Protein AF-A0A0R3R8X1-F1 (afdb_monomer_lite)

Structure (mmCIF, N/CA/C/O backbone):
data_AF-A0A0R3R8X1-F1
#
_entry.id   AF-A0A0R3R8X1-F1
#
loop_
_atom_site.group_PDB
_atom_site.id
_atom_site.type_symbol
_atom_site.label_atom_id
_atom_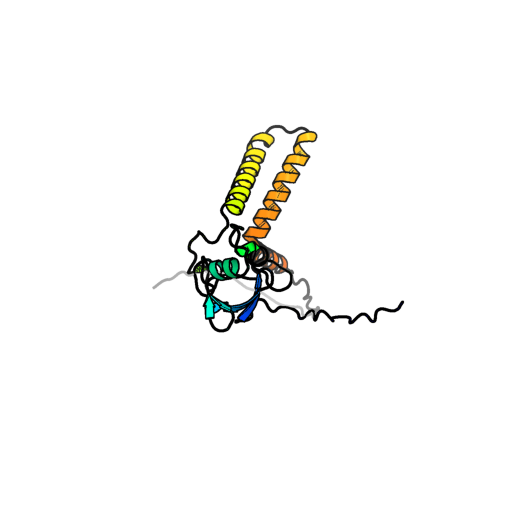site.label_alt_id
_atom_site.label_comp_id
_atom_site.label_asym_id
_atom_site.label_entity_id
_atom_site.label_seq_id
_atom_site.pdbx_PDB_ins_code
_atom_site.Cartn_x
_atom_site.Cartn_y
_atom_site.Cartn_z
_atom_site.occupancy
_atom_site.B_iso_or_equiv
_atom_site.auth_seq_id
_atom_site.auth_comp_id
_atom_site.auth_asym_id
_atom_site.auth_atom_id
_atom_site.pdbx_PDB_model_num
ATOM 1 N N . MET A 1 1 ? 3.706 4.297 49.466 1.00 46.78 1 MET A N 1
ATOM 2 C CA . MET A 1 1 ? 4.395 3.913 48.217 1.00 46.78 1 MET A CA 1
ATOM 3 C C . MET A 1 1 ? 4.151 2.434 48.014 1.00 46.78 1 MET A C 1
ATOM 5 O O . MET A 1 1 ? 4.400 1.702 48.957 1.00 46.78 1 MET A O 1
ATOM 9 N N . SER A 1 2 ? 3.566 2.057 46.876 1.00 44.88 2 SER A N 1
ATOM 10 C CA . SER A 1 2 ? 3.822 0.817 46.125 1.00 44.88 2 SER A CA 1
ATOM 11 C C . SER A 1 2 ? 2.708 0.652 45.096 1.00 44.88 2 SER A C 1
ATOM 13 O O . SER A 1 2 ? 1.595 0.234 45.392 1.00 44.88 2 SER A O 1
ATOM 15 N N . ILE A 1 3 ? 3.035 1.109 43.895 1.00 52.94 3 ILE A N 1
ATOM 16 C CA . ILE A 1 3 ? 2.343 0.855 42.637 1.00 52.94 3 ILE A CA 1
ATOM 17 C C . ILE A 1 3 ? 2.504 -0.625 42.268 1.00 52.94 3 ILE A C 1
ATOM 19 O O . ILE A 1 3 ? 3.628 -1.102 42.142 1.00 52.94 3 ILE A O 1
ATOM 23 N N . ASN A 1 4 ? 1.398 -1.344 42.084 1.00 49.59 4 ASN A N 1
ATOM 24 C CA . ASN A 1 4 ? 1.424 -2.646 41.421 1.00 49.59 4 ASN A CA 1
ATOM 25 C C . ASN A 1 4 ? 1.369 -2.391 39.914 1.00 49.59 4 ASN A C 1
ATOM 27 O O . ASN A 1 4 ? 0.349 -1.939 39.394 1.00 49.59 4 ASN A O 1
ATOM 31 N N . GLY A 1 5 ? 2.498 -2.615 39.244 1.00 39.59 5 GLY A N 1
ATOM 32 C CA . GLY A 1 5 ? 2.578 -2.632 37.791 1.00 39.59 5 GLY A CA 1
ATOM 33 C C . GLY A 1 5 ? 1.892 -3.882 37.254 1.00 39.59 5 GLY A C 1
ATOM 34 O O . GLY A 1 5 ? 2.270 -4.990 37.619 1.00 39.59 5 GLY A O 1
ATOM 35 N N . ALA A 1 6 ? 0.886 -3.683 36.406 1.00 47.31 6 ALA A N 1
ATOM 36 C CA . ALA A 1 6 ? 0.454 -4.692 35.455 1.00 47.31 6 ALA A CA 1
ATOM 37 C C . ALA A 1 6 ? 1.417 -4.628 34.263 1.00 47.31 6 ALA A C 1
ATOM 39 O O . ALA A 1 6 ? 1.567 -3.586 33.622 1.00 47.31 6 ALA A O 1
ATOM 40 N N . ASP A 1 7 ? 2.122 -5.723 34.032 1.00 44.22 7 ASP A N 1
ATOM 41 C CA . ASP A 1 7 ? 2.956 -5.970 32.872 1.00 44.22 7 ASP A CA 1
ATOM 42 C C . ASP A 1 7 ? 2.084 -6.501 31.725 1.00 44.22 7 ASP A C 1
ATOM 44 O O . ASP A 1 7 ? 1.826 -7.693 31.591 1.00 44.22 7 ASP A O 1
ATOM 48 N N . ASP A 1 8 ? 1.626 -5.605 30.850 1.00 47.62 8 ASP A N 1
ATOM 49 C CA . ASP A 1 8 ? 1.040 -6.010 29.572 1.00 47.62 8 ASP A CA 1
ATOM 50 C C . ASP A 1 8 ? 2.115 -6.687 28.707 1.00 47.62 8 ASP A C 1
ATOM 52 O O . ASP A 1 8 ? 2.936 -6.047 28.038 1.00 47.62 8 ASP A O 1
ATOM 56 N N . GLY A 1 9 ? 2.108 -8.019 28.740 1.00 43.19 9 GLY A N 1
ATOM 57 C CA . GLY A 1 9 ? 2.871 -8.891 27.862 1.00 43.19 9 GLY A CA 1
ATOM 58 C C . GLY A 1 9 ? 2.518 -8.627 26.402 1.00 43.19 9 GLY A C 1
ATOM 59 O O . GLY A 1 9 ? 1.560 -9.176 25.857 1.00 43.19 9 GLY A O 1
ATOM 60 N N . GLY A 1 10 ? 3.329 -7.796 25.748 1.00 41.62 10 GLY A N 1
ATOM 61 C CA . GLY A 1 10 ? 3.335 -7.633 24.302 1.00 41.62 10 GLY A CA 1
ATOM 62 C C . GLY A 1 10 ? 3.674 -8.960 23.629 1.00 41.62 10 GLY A C 1
ATOM 63 O O . GLY A 1 10 ? 4.843 -9.282 23.433 1.00 41.62 10 GLY A O 1
ATOM 64 N N . SER A 1 11 ? 2.641 -9.721 23.271 1.00 40.22 11 SER A N 1
ATOM 65 C CA . SER A 1 11 ? 2.740 -10.921 22.445 1.00 40.22 11 SER A CA 1
ATOM 66 C C . SER A 1 11 ? 3.366 -10.558 21.095 1.00 40.22 11 SER A C 1
ATOM 68 O O . SER A 1 11 ? 2.713 -10.045 20.186 1.00 40.22 11 SER A O 1
ATOM 70 N N . THR A 1 12 ? 4.674 -10.768 20.962 1.00 45.69 12 THR A N 1
ATOM 71 C CA . THR A 1 12 ? 5.385 -10.686 19.686 1.00 45.69 12 THR A CA 1
ATOM 72 C C . THR A 1 12 ? 5.126 -11.959 18.894 1.00 45.69 12 THR A C 1
ATOM 74 O O . THR A 1 12 ? 6.015 -12.794 18.742 1.00 45.69 12 THR A O 1
ATOM 77 N N . THR A 1 13 ? 3.906 -12.132 18.389 1.00 55.19 13 THR A N 1
ATOM 78 C CA . THR A 1 13 ? 3.656 -13.144 17.362 1.00 55.19 13 THR A CA 1
ATOM 79 C C . THR A 1 13 ? 4.340 -12.713 16.061 1.00 55.19 13 THR A C 1
ATOM 81 O O . THR A 1 13 ? 4.209 -11.547 15.667 1.00 55.19 13 THR A O 1
ATOM 84 N N . PRO A 1 14 ? 5.070 -13.609 15.377 1.00 65.25 14 PRO A N 1
ATOM 85 C CA . PRO A 1 14 ? 5.592 -13.327 14.048 1.00 65.25 14 PRO A CA 1
ATOM 86 C C . PRO A 1 14 ? 4.420 -13.022 13.109 1.00 65.25 14 PRO A C 1
ATOM 88 O O . PRO A 1 14 ? 3.486 -13.810 12.991 1.00 65.25 14 PRO A O 1
ATOM 91 N N . VAL A 1 15 ? 4.440 -11.844 12.483 1.00 76.44 15 VAL A N 1
ATOM 92 C CA . VAL A 1 15 ? 3.401 -11.444 11.531 1.00 76.44 15 VAL A CA 1
ATOM 93 C C . VAL A 1 15 ? 3.677 -12.153 10.212 1.00 76.44 15 VAL A C 1
ATOM 95 O O . VAL A 1 15 ? 4.680 -11.863 9.559 1.00 76.44 15 VAL A O 1
ATOM 98 N N . ASP A 1 16 ? 2.798 -13.072 9.822 1.00 80.12 16 ASP A N 1
ATOM 99 C CA . ASP A 1 16 ? 2.849 -13.680 8.496 1.00 80.12 16 ASP A CA 1
ATOM 100 C C . ASP A 1 16 ? 2.326 -12.688 7.452 1.00 80.12 16 ASP A C 1
ATOM 102 O O . ASP A 1 16 ? 1.125 -12.465 7.325 1.00 80.12 16 ASP A O 1
ATOM 106 N N . LEU A 1 17 ? 3.246 -12.068 6.713 1.00 81.00 17 LEU A N 1
ATOM 107 C CA . LEU A 1 17 ? 2.946 -11.063 5.690 1.00 81.00 17 LEU A CA 1
ATOM 108 C C . LEU A 1 17 ? 2.337 -11.656 4.408 1.00 81.00 17 LEU A C 1
ATOM 110 O O . LEU A 1 17 ? 1.878 -10.893 3.559 1.00 81.00 17 LEU A O 1
ATOM 114 N N . LYS A 1 18 ? 2.324 -12.987 4.257 1.00 79.75 18 LYS A N 1
ATOM 115 C CA . LYS A 1 18 ? 1.712 -13.677 3.109 1.00 79.75 18 LYS A CA 1
ATOM 116 C C . LYS A 1 18 ? 0.278 -14.130 3.376 1.00 79.75 18 LYS A C 1
ATOM 118 O O . LYS A 1 18 ? -0.343 -14.716 2.491 1.00 79.75 18 LYS A O 1
ATOM 123 N N . ALA A 1 19 ? -0.255 -13.860 4.565 1.00 85.88 19 ALA A N 1
ATOM 124 C CA . ALA A 1 19 ? -1.623 -14.219 4.887 1.00 85.88 19 ALA A CA 1
ATOM 125 C C . ALA A 1 19 ? -2.630 -13.489 3.965 1.00 85.88 19 ALA A C 1
ATOM 127 O O . ALA A 1 19 ? -2.406 -12.337 3.575 1.00 85.88 19 ALA A O 1
ATOM 128 N N . PRO A 1 20 ? -3.775 -14.122 3.642 1.00 90.12 20 PRO A N 1
ATOM 129 C CA . PRO A 1 20 ? -4.832 -13.495 2.841 1.00 90.12 20 PRO A CA 1
ATOM 130 C C . PRO A 1 20 ? -5.426 -12.257 3.532 1.00 90.12 20 PRO A C 1
ATOM 132 O O . PRO A 1 20 ? -5.936 -11.344 2.882 1.00 90.12 20 PRO A O 1
ATOM 135 N N . ILE A 1 21 ? -5.344 -12.216 4.865 1.00 94.88 21 ILE A N 1
ATOM 136 C CA . ILE A 1 21 ? -5.824 -11.111 5.682 1.00 94.88 21 ILE A CA 1
ATOM 137 C C . ILE A 1 21 ? -4.730 -10.704 6.667 1.00 94.88 21 ILE A C 1
ATOM 139 O O . ILE A 1 21 ? -4.291 -11.517 7.478 1.00 94.88 21 ILE A O 1
ATOM 143 N N . LEU A 1 22 ? -4.326 -9.437 6.616 1.00 94.81 22 LEU A N 1
ATOM 144 C CA . LEU A 1 22 ? -3.287 -8.858 7.467 1.00 94.81 22 LEU A CA 1
ATOM 145 C C . LEU A 1 22 ? -3.884 -7.838 8.430 1.00 94.81 22 LEU A C 1
ATOM 147 O O . LEU A 1 22 ? -4.696 -7.006 8.034 1.00 94.81 22 LEU A O 1
ATOM 151 N N . GLU A 1 23 ? -3.448 -7.838 9.685 1.00 96.06 23 GLU A N 1
ATOM 152 C CA . GLU A 1 23 ? -3.784 -6.745 10.596 1.00 96.06 23 GLU A CA 1
ATOM 153 C C . GLU A 1 23 ? -2.989 -5.487 10.216 1.00 96.06 23 GLU A C 1
ATOM 155 O O . GLU A 1 23 ? -1.754 -5.494 10.161 1.00 96.06 23 GLU A O 1
ATOM 160 N N . VAL A 1 24 ? -3.705 -4.390 9.974 1.00 96.94 24 VAL A N 1
ATOM 161 C CA . VAL A 1 24 ? -3.138 -3.069 9.703 1.00 96.94 24 VAL A CA 1
ATOM 162 C C . VAL A 1 24 ? -3.514 -2.088 10.802 1.00 96.94 24 VAL A C 1
ATOM 164 O O . VAL A 1 24 ? -4.614 -2.112 11.347 1.00 96.94 24 VAL A O 1
ATOM 167 N N . ARG A 1 25 ? -2.598 -1.171 11.102 1.00 96.81 25 ARG A N 1
ATOM 168 C CA . ARG A 1 25 ? -2.778 -0.116 12.098 1.00 96.81 25 ARG A CA 1
ATOM 169 C C . ARG A 1 25 ? -2.518 1.250 11.493 1.00 96.81 25 ARG A C 1
ATOM 171 O O . ARG A 1 25 ? -1.566 1.423 10.732 1.00 96.81 25 ARG A O 1
ATOM 178 N N . CYS A 1 26 ? -3.322 2.239 11.856 1.00 96.56 26 CYS A N 1
ATOM 179 C CA . CYS A 1 26 ? -3.079 3.637 11.514 1.00 96.56 26 CYS A CA 1
ATOM 180 C C . CYS A 1 26 ? -3.456 4.523 12.702 1.00 96.56 26 CYS A C 1
ATOM 182 O O . CYS A 1 26 ? -4.616 4.583 13.101 1.00 96.56 26 CYS A O 1
ATOM 184 N N . GLY A 1 27 ? -2.468 5.196 13.299 1.00 92.50 27 GLY A N 1
ATOM 185 C CA . GLY A 1 27 ? -2.682 5.910 14.559 1.00 92.50 27 GLY A CA 1
ATOM 186 C C . GLY A 1 27 ? -3.173 4.951 15.648 1.00 92.50 27 GLY A C 1
ATOM 187 O O . GLY A 1 27 ? -2.462 4.011 15.991 1.00 92.50 27 GLY A O 1
ATOM 188 N N . HIS A 1 28 ? -4.387 5.186 16.146 1.00 93.31 28 HIS A N 1
ATOM 189 C CA . HIS A 1 28 ? -5.044 4.350 17.157 1.00 93.31 28 HIS A CA 1
ATOM 190 C C . HIS A 1 28 ? -6.001 3.307 16.559 1.00 93.31 28 HIS A C 1
ATOM 192 O O . HIS A 1 28 ? -6.500 2.460 17.291 1.00 93.31 28 HIS A O 1
ATOM 198 N N . LEU A 1 29 ? -6.271 3.362 15.249 1.00 96.25 29 LEU A N 1
ATOM 199 C CA . LEU A 1 29 ? -7.177 2.425 14.594 1.00 96.25 29 LEU A CA 1
ATOM 200 C C . LEU A 1 29 ? -6.452 1.144 14.199 1.00 96.25 29 LEU A C 1
ATOM 202 O O . LEU A 1 29 ? -5.310 1.177 13.725 1.00 96.25 29 LEU A O 1
ATOM 206 N N . VAL A 1 30 ? -7.161 0.030 14.346 1.00 96.81 30 VAL A N 1
ATOM 207 C CA . VAL A 1 30 ? -6.748 -1.309 13.928 1.00 96.81 30 VAL A CA 1
ATOM 208 C C . VAL A 1 30 ? -7.817 -1.843 12.980 1.00 96.81 30 VAL A C 1
ATOM 210 O O . VAL A 1 30 ? -9.005 -1.686 13.244 1.00 96.81 30 VAL A O 1
ATOM 213 N N . ALA A 1 31 ? -7.400 -2.422 11.861 1.00 97.38 31 ALA A N 1
ATOM 214 C CA . ALA A 1 31 ? -8.282 -2.919 10.811 1.00 97.38 31 ALA A CA 1
ATOM 215 C C . ALA A 1 31 ? -7.661 -4.138 10.113 1.00 97.38 31 ALA A C 1
ATOM 217 O O . ALA A 1 31 ? -6.512 -4.505 10.380 1.00 97.38 31 ALA A O 1
ATOM 218 N N . ARG A 1 32 ? -8.407 -4.771 9.205 1.00 97.31 32 ARG A N 1
ATOM 219 C CA . ARG A 1 32 ? -7.977 -5.982 8.488 1.00 97.31 32 ARG A CA 1
ATOM 220 C C . ARG A 1 32 ? -7.805 -5.700 6.997 1.00 97.31 32 ARG A C 1
ATOM 222 O O . ARG A 1 32 ? -8.767 -5.415 6.300 1.00 97.31 32 ARG A O 1
ATOM 229 N N . LEU A 1 33 ? -6.584 -5.776 6.485 1.00 97.00 33 LEU A N 1
ATOM 230 C CA . LEU A 1 33 ? -6.273 -5.656 5.062 1.00 97.00 33 LEU A CA 1
ATOM 231 C C . LEU A 1 33 ? -6.493 -6.996 4.359 1.00 97.00 33 LEU A C 1
ATOM 233 O O . LEU A 1 33 ? -5.826 -7.974 4.677 1.00 97.00 33 LEU A O 1
ATOM 237 N N . HIS A 1 34 ? -7.365 -7.009 3.358 1.00 96.69 34 HIS A N 1
ATOM 238 C CA . HIS A 1 34 ? -7.572 -8.132 2.446 1.00 96.69 34 HIS A CA 1
ATOM 239 C C . HIS A 1 34 ? -6.566 -8.039 1.299 1.00 96.69 34 HIS A C 1
ATOM 241 O O . HIS A 1 34 ? -6.701 -7.175 0.425 1.00 96.69 34 HIS A O 1
ATOM 247 N N . THR A 1 35 ? -5.548 -8.902 1.298 1.00 93.94 35 THR A N 1
ATOM 248 C CA . THR A 1 35 ? -4.439 -8.814 0.334 1.00 93.94 35 THR A CA 1
ATOM 249 C C . THR A 1 35 ? -4.904 -9.078 -1.094 1.00 93.94 35 THR A C 1
ATOM 251 O O . THR A 1 35 ? -4.465 -8.378 -1.997 1.00 93.94 35 THR A O 1
ATOM 254 N N . GLU A 1 36 ? -5.880 -9.963 -1.299 1.00 94.25 36 GLU A N 1
ATOM 255 C CA . GLU A 1 36 ? -6.482 -10.256 -2.613 1.00 94.25 36 GLU A CA 1
ATOM 256 C C . GLU A 1 36 ? -7.200 -9.051 -3.245 1.00 94.25 36 GLU A C 1
ATOM 258 O O . GLU A 1 36 ? -7.289 -8.938 -4.465 1.00 94.25 36 GLU A O 1
ATOM 263 N N . LYS A 1 37 ? -7.692 -8.117 -2.421 1.00 94.56 37 LYS A N 1
ATOM 264 C CA . LYS A 1 37 ? -8.350 -6.882 -2.885 1.00 94.56 37 LYS A CA 1
ATOM 265 C C . LYS A 1 37 ? -7.375 -5.712 -3.017 1.00 94.56 37 LYS A C 1
ATOM 267 O O . LYS A 1 37 ? -7.735 -4.650 -3.526 1.00 94.56 37 LYS A O 1
ATOM 272 N N . PHE A 1 38 ? -6.135 -5.879 -2.560 1.00 94.94 38 PHE A N 1
ATOM 273 C CA . PHE A 1 38 ? -5.125 -4.830 -2.542 1.00 94.94 38 PHE A CA 1
ATOM 274 C C . PHE A 1 38 ? -4.444 -4.682 -3.911 1.00 94.94 38 PHE A C 1
ATOM 276 O O . PHE A 1 38 ? -3.281 -5.029 -4.094 1.00 94.94 38 PHE A O 1
ATOM 283 N N . VAL A 1 39 ? -5.175 -4.150 -4.891 1.00 94.12 39 VAL A N 1
ATOM 284 C CA . VAL A 1 39 ? -4.698 -3.971 -6.273 1.00 94.12 39 VAL A CA 1
ATOM 285 C C . VAL A 1 39 ? -4.096 -2.579 -6.475 1.00 94.12 39 VAL A C 1
ATOM 287 O O . VAL A 1 39 ? -4.600 -1.576 -5.965 1.00 94.12 39 VAL A O 1
ATOM 290 N N . CYS A 1 40 ? -3.015 -2.494 -7.249 1.00 92.94 40 CYS A N 1
ATOM 291 C CA . CYS A 1 40 ? -2.336 -1.239 -7.564 1.00 92.94 40 CYS A CA 1
ATOM 292 C C . CYS A 1 40 ? -3.280 -0.227 -8.268 1.00 92.94 40 CYS A C 1
ATOM 294 O O . CYS A 1 40 ? -3.994 -0.601 -9.195 1.00 92.94 40 CYS A O 1
ATOM 296 N N . PRO A 1 41 ? -3.268 1.077 -7.898 1.00 90.56 41 PRO A N 1
ATOM 297 C CA . PRO A 1 41 ? -2.358 1.750 -6.955 1.00 90.56 41 PRO A CA 1
ATOM 298 C C . PRO A 1 41 ? -2.784 1.689 -5.475 1.00 90.56 41 PRO A C 1
ATOM 300 O O . PRO A 1 41 ? -2.125 2.294 -4.626 1.00 90.56 41 PRO A O 1
ATOM 303 N N . GLY A 1 42 ? -3.883 1.007 -5.153 1.00 92.69 42 GLY A N 1
ATOM 304 C CA . GLY A 1 42 ? -4.370 0.745 -3.795 1.00 92.69 42 GLY A CA 1
ATOM 305 C C . GLY A 1 42 ? -5.101 1.904 -3.119 1.00 92.69 42 GLY A C 1
ATOM 306 O O . GLY A 1 42 ? -6.117 1.679 -2.484 1.00 92.69 42 GLY A O 1
ATOM 307 N N . ILE A 1 43 ? -4.646 3.150 -3.280 1.00 93.94 43 ILE A N 1
ATOM 308 C CA . ILE A 1 43 ? -5.104 4.308 -2.479 1.00 93.94 43 ILE A CA 1
ATOM 309 C C . ILE A 1 43 ? -6.633 4.498 -2.391 1.00 93.94 43 ILE A C 1
ATOM 311 O O . ILE A 1 43 ? -7.134 4.872 -1.333 1.00 93.94 43 ILE A O 1
ATOM 315 N N . HIS A 1 44 ? -7.358 4.251 -3.485 1.00 94.38 44 HIS A N 1
ATOM 316 C CA . HIS A 1 44 ? -8.818 4.393 -3.579 1.00 94.38 44 HIS A CA 1
ATOM 317 C C . HIS A 1 44 ? -9.548 3.050 -3.685 1.00 94.38 44 HIS A C 1
ATOM 319 O O . HIS A 1 44 ? -10.765 3.045 -3.816 1.00 94.38 44 HIS A O 1
ATOM 325 N N . GLN A 1 45 ? -8.822 1.930 -3.665 1.00 94.25 45 GLN A N 1
ATOM 326 C CA . GLN A 1 45 ? -9.431 0.608 -3.750 1.00 94.25 45 GLN A CA 1
ATOM 327 C C . GLN A 1 45 ? -9.902 0.164 -2.364 1.00 94.25 45 GLN A C 1
ATOM 329 O O . GLN A 1 45 ? -9.088 0.166 -1.439 1.00 94.25 45 GLN A O 1
ATOM 334 N N . PRO A 1 46 ? -11.181 -0.209 -2.191 1.00 97.06 46 PRO A N 1
ATOM 335 C CA . PRO A 1 46 ? -11.662 -0.788 -0.946 1.00 97.06 46 PRO A CA 1
ATOM 336 C C . PRO A 1 46 ? -10.983 -2.136 -0.690 1.00 97.06 46 PRO A C 1
ATOM 338 O O . PRO A 1 46 ? -11.238 -3.125 -1.376 1.00 97.06 46 PRO A O 1
ATOM 341 N N . CYS A 1 47 ? -10.093 -2.175 0.296 1.00 97.12 47 CYS A N 1
ATOM 342 C CA . CYS A 1 47 ? -9.322 -3.375 0.628 1.00 97.12 47 CYS A CA 1
ATOM 343 C C . CYS A 1 47 ? -9.072 -3.540 2.131 1.00 97.12 47 CYS A C 1
ATOM 345 O O . CYS A 1 47 ? -8.521 -4.558 2.539 1.00 97.12 47 CYS A O 1
ATOM 347 N N . ILE A 1 48 ? -9.450 -2.563 2.957 1.00 97.75 48 ILE A N 1
ATOM 348 C CA . ILE A 1 48 ? -9.282 -2.603 4.411 1.00 97.75 48 ILE A CA 1
ATOM 349 C C . ILE A 1 48 ? -10.665 -2.719 5.038 1.00 97.75 48 ILE A C 1
ATOM 351 O O . ILE A 1 48 ? -11.518 -1.883 4.792 1.00 97.75 48 ILE A O 1
ATOM 355 N N . GLU A 1 49 ? -10.890 -3.742 5.843 1.00 97.69 49 GLU A N 1
ATOM 356 C CA . GLU A 1 49 ? -12.113 -3.936 6.611 1.00 97.69 49 GLU A CA 1
ATOM 357 C C . GLU A 1 49 ? -11.957 -3.310 7.999 1.00 97.69 49 GLU A C 1
ATOM 359 O O . GLU A 1 49 ? -11.076 -3.703 8.772 1.00 97.69 49 GLU A O 1
ATOM 364 N N . LEU A 1 50 ? -12.807 -2.332 8.299 1.00 96.75 50 LEU A N 1
ATOM 365 C CA . LEU A 1 50 ? -12.912 -1.658 9.590 1.00 96.75 50 LEU A CA 1
ATOM 366 C C . LEU A 1 50 ? -14.373 -1.748 10.040 1.00 96.75 50 LEU A C 1
ATOM 368 O O . LEU A 1 50 ? -15.258 -1.323 9.306 1.00 96.75 50 LEU A O 1
ATOM 372 N N . ASP A 1 51 ? -14.622 -2.329 11.213 1.00 93.75 51 ASP A N 1
ATOM 373 C CA . ASP A 1 51 ? -15.970 -2.490 11.786 1.00 93.75 51 ASP A CA 1
ATOM 374 C C . ASP A 1 51 ? -16.986 -3.175 10.839 1.00 93.75 51 ASP A C 1
ATOM 376 O O . ASP A 1 51 ? -18.175 -2.867 10.840 1.00 93.75 51 ASP A O 1
ATOM 380 N N . GLY A 1 52 ? -16.514 -4.113 10.006 1.00 93.56 52 GLY A N 1
ATOM 381 C CA . GLY A 1 52 ? -17.325 -4.832 9.012 1.00 93.56 52 GLY A CA 1
ATOM 382 C C . GLY A 1 52 ? -17.566 -4.072 7.700 1.00 93.56 52 GLY A C 1
ATOM 383 O O . GLY A 1 52 ? -18.168 -4.622 6.777 1.00 93.56 52 GLY A O 1
ATOM 384 N N . GLU A 1 53 ? -17.074 -2.838 7.576 1.00 96.31 53 GLU A N 1
ATOM 385 C CA . GLU A 1 53 ? -17.126 -2.038 6.350 1.00 96.31 53 GLU A CA 1
ATOM 386 C C . GLU A 1 53 ? -15.798 -2.139 5.587 1.00 96.31 53 GLU A C 1
ATOM 388 O O . GLU A 1 53 ? -14.720 -1.947 6.152 1.00 96.31 53 GLU A O 1
ATOM 393 N N . LEU A 1 54 ? -15.862 -2.404 4.279 1.00 97.31 54 LEU A N 1
ATOM 394 C CA . LEU A 1 54 ? -14.683 -2.400 3.416 1.00 97.31 54 LEU A CA 1
ATOM 395 C C . LEU A 1 54 ? -14.409 -0.979 2.902 1.00 97.31 54 LEU A C 1
ATOM 397 O O . LEU A 1 54 ? -15.148 -0.458 2.071 1.00 97.31 54 LEU A O 1
ATOM 401 N N . ILE A 1 55 ? -13.315 -0.382 3.363 1.00 97.69 55 ILE A N 1
ATOM 402 C CA . ILE A 1 55 ? -12.899 0.992 3.077 1.00 97.69 55 ILE A CA 1
ATOM 403 C C . ILE A 1 55 ? -11.559 1.037 2.333 1.00 97.69 55 ILE A C 1
ATOM 405 O O . ILE A 1 55 ? -10.764 0.086 2.333 1.00 97.69 55 ILE A O 1
ATOM 409 N N . SER A 1 56 ? -11.288 2.164 1.677 1.00 97.38 56 SER A N 1
ATOM 410 C CA . SER A 1 56 ? -10.013 2.406 0.995 1.00 97.38 56 SER A CA 1
ATOM 411 C C . SER A 1 56 ? -8.893 2.824 1.965 1.00 97.38 56 SER A C 1
ATOM 413 O O . SER A 1 56 ? -9.164 3.413 3.016 1.00 97.38 56 SER A O 1
ATOM 415 N N . PRO A 1 57 ? -7.606 2.621 1.618 1.00 96.50 57 PRO A N 1
ATOM 416 C CA . PRO A 1 57 ? -6.481 3.133 2.403 1.00 96.50 57 PRO A CA 1
ATOM 417 C C . PRO A 1 57 ? -6.558 4.637 2.675 1.00 96.50 57 PRO A C 1
ATOM 419 O O . PRO A 1 57 ? -6.219 5.080 3.774 1.00 96.50 57 PRO A O 1
ATOM 422 N N . LYS A 1 58 ? -7.042 5.433 1.710 1.00 95.69 58 LYS A N 1
ATOM 423 C CA . LYS A 1 58 ? -7.274 6.869 1.914 1.00 95.69 58 LYS A CA 1
ATOM 424 C C . LYS A 1 58 ? -8.287 7.110 3.030 1.00 95.69 58 LYS A C 1
ATOM 426 O O . LYS A 1 58 ? -8.004 7.857 3.963 1.00 95.69 58 LYS A O 1
ATOM 431 N N . GLU A 1 59 ? -9.446 6.473 2.956 1.00 96.81 59 GLU A N 1
ATOM 432 C CA . GLU A 1 59 ? -10.491 6.612 3.971 1.00 96.81 59 GLU A CA 1
ATOM 433 C C . GLU A 1 59 ? -10.042 6.126 5.345 1.00 96.81 59 GLU A C 1
ATOM 435 O O . GLU A 1 59 ? -10.353 6.771 6.345 1.00 96.81 59 GLU A O 1
ATOM 440 N N . PHE A 1 60 ? -9.262 5.047 5.402 1.00 97.12 60 PHE A N 1
ATOM 441 C CA . PHE A 1 60 ? -8.687 4.553 6.649 1.00 97.12 60 PHE A CA 1
ATOM 442 C C . PHE A 1 60 ? -7.777 5.599 7.304 1.00 97.12 60 PHE A C 1
ATOM 444 O O . PHE A 1 60 ? -7.910 5.883 8.494 1.00 97.12 60 PHE A O 1
ATOM 451 N N . THR A 1 61 ? -6.909 6.254 6.523 1.00 96.31 61 THR A N 1
ATOM 452 C CA . THR A 1 61 ? -6.066 7.343 7.049 1.00 96.31 61 THR A CA 1
ATOM 453 C C . THR A 1 61 ? -6.869 8.570 7.484 1.00 96.31 61 THR A C 1
ATOM 455 O O . THR A 1 61 ? -6.493 9.217 8.460 1.00 96.31 61 THR A O 1
ATOM 458 N N . ILE A 1 62 ? -7.991 8.872 6.822 1.00 95.44 62 ILE A N 1
ATOM 459 C CA . ILE A 1 62 ? -8.888 9.967 7.222 1.00 95.44 62 ILE A CA 1
ATOM 460 C C . ILE A 1 62 ? -9.563 9.640 8.557 1.00 95.44 62 ILE A C 1
ATOM 462 O O . ILE A 1 62 ? -9.478 10.440 9.486 1.00 95.44 62 ILE A O 1
ATOM 466 N N . ARG A 1 63 ? -10.151 8.442 8.691 1.00 95.62 63 ARG A N 1
ATOM 467 C CA . ARG A 1 63 ? -10.769 7.968 9.944 1.00 95.62 63 ARG A CA 1
ATOM 468 C C . ARG A 1 63 ? -9.760 7.936 11.104 1.00 95.62 63 ARG A C 1
ATOM 470 O O . ARG A 1 63 ? -10.120 8.209 12.243 1.00 95.62 63 ARG A O 1
ATOM 477 N N . ALA A 1 64 ? -8.482 7.686 10.815 1.00 95.19 64 ALA A N 1
ATOM 478 C CA . ALA A 1 64 ? -7.391 7.715 11.791 1.00 95.19 64 ALA A CA 1
ATOM 479 C C . ALA A 1 64 ? -6.855 9.126 12.133 1.00 95.19 64 ALA A C 1
ATOM 481 O O . ALA A 1 64 ? -5.852 9.229 12.846 1.00 95.19 64 ALA A O 1
ATOM 482 N N . ASN A 1 65 ? -7.463 10.209 11.629 1.00 94.38 65 ASN A N 1
ATOM 483 C CA . ASN A 1 65 ? -6.974 11.592 11.767 1.00 94.38 65 ASN A CA 1
ATOM 484 C C . ASN A 1 65 ? -5.536 11.790 11.235 1.00 94.38 65 ASN A C 1
ATOM 486 O O . ASN A 1 65 ? -4.721 12.523 11.805 1.00 94.38 65 ASN A O 1
ATOM 490 N N . LYS A 1 66 ? -5.202 11.098 10.139 1.00 92.00 66 LYS A N 1
ATOM 491 C CA . LYS A 1 66 ? -3.926 11.194 9.408 1.00 92.00 66 LYS A CA 1
ATOM 492 C C . LYS A 1 66 ? -4.088 11.783 8.000 1.00 92.00 66 LYS A C 1
ATOM 494 O O . LYS A 1 66 ? -3.141 11.752 7.222 1.00 92.00 66 LYS A O 1
ATOM 499 N N . ASP A 1 67 ? -5.238 12.372 7.685 1.00 88.19 67 ASP A N 1
ATOM 500 C CA . ASP A 1 67 ? -5.576 12.997 6.395 1.00 88.19 67 ASP A CA 1
ATOM 501 C C . ASP A 1 67 ? -4.583 14.089 5.954 1.00 88.19 67 ASP A C 1
ATOM 503 O O . ASP A 1 67 ? -4.238 14.188 4.773 1.00 88.19 67 ASP A O 1
ATOM 507 N N . LYS A 1 68 ? -4.068 14.878 6.908 1.00 87.50 68 LYS A N 1
ATOM 508 C CA . LYS A 1 68 ? -3.072 15.930 6.647 1.00 87.50 68 LYS A CA 1
ATOM 509 C C . LYS A 1 68 ? -1.752 15.369 6.107 1.00 87.50 68 LYS A C 1
ATOM 511 O O . LYS A 1 68 ? -1.004 16.079 5.429 1.00 87.50 68 LYS A O 1
ATOM 516 N N . GLN A 1 69 ? -1.444 14.105 6.401 1.00 84.44 69 GLN A N 1
ATOM 517 C CA . GLN A 1 69 ? -0.236 13.445 5.932 1.00 84.44 69 GLN A CA 1
ATOM 518 C C . GLN A 1 69 ? -0.467 12.928 4.506 1.00 84.44 69 GLN A C 1
ATOM 520 O O . GLN A 1 69 ? -1.195 11.969 4.281 1.00 84.44 69 GLN A O 1
ATOM 525 N N . LYS A 1 70 ? 0.222 13.517 3.518 1.00 85.75 70 LYS A N 1
ATOM 526 C CA . LYS A 1 70 ? 0.121 13.142 2.085 1.00 85.75 70 LYS A CA 1
ATOM 527 C C . LYS A 1 70 ? 0.658 11.738 1.757 1.00 85.75 70 LYS A C 1
ATOM 529 O O . LYS A 1 70 ? 0.785 11.368 0.591 1.00 85.75 70 LYS A O 1
ATOM 534 N N . ASP A 1 71 ? 1.016 10.977 2.779 1.00 89.50 71 ASP A N 1
ATOM 535 C CA . ASP A 1 71 ? 1.745 9.731 2.703 1.00 89.50 71 ASP A CA 1
ATOM 536 C C . ASP A 1 71 ? 0.983 8.597 3.400 1.00 89.50 71 ASP A C 1
ATOM 538 O O . ASP A 1 71 ? 1.309 8.182 4.514 1.00 89.50 71 ASP A O 1
ATOM 542 N N . TRP A 1 72 ? -0.019 8.070 2.699 1.00 93.00 72 TRP A N 1
ATOM 543 C CA . TRP A 1 72 ? -0.859 6.993 3.216 1.00 93.00 72 TRP A CA 1
ATOM 544 C C . TRP A 1 72 ? -0.072 5.695 3.474 1.00 93.00 72 TRP A C 1
ATOM 546 O O . TRP A 1 72 ? -0.307 5.023 4.475 1.00 93.00 72 TRP A O 1
ATOM 556 N N . LYS A 1 73 ? 0.920 5.367 2.629 1.00 93.19 73 LYS A N 1
ATOM 557 C CA . LYS A 1 73 ? 1.763 4.166 2.788 1.00 93.19 73 LYS A CA 1
ATOM 558 C C . LYS A 1 73 ? 2.653 4.235 4.031 1.00 93.19 73 LYS A C 1
ATOM 560 O O . LYS A 1 73 ? 2.935 3.211 4.643 1.00 93.19 73 LYS A O 1
ATOM 565 N N . GLY A 1 74 ? 3.125 5.426 4.397 1.00 92.75 74 GLY A N 1
ATOM 566 C CA . GLY A 1 74 ? 3.889 5.626 5.630 1.00 92.75 74 GLY A CA 1
ATOM 567 C C . GLY A 1 74 ? 3.013 5.673 6.884 1.00 92.75 74 GLY A C 1
ATOM 568 O O . GLY A 1 74 ? 3.479 5.316 7.967 1.00 92.75 74 GLY A O 1
ATOM 569 N N . SER A 1 75 ? 1.752 6.099 6.755 1.00 95.06 75 SER A N 1
ATOM 570 C CA . SER A 1 75 ? 0.806 6.177 7.877 1.00 95.06 75 SER A CA 1
ATOM 571 C C . SER A 1 75 ? 0.249 4.821 8.311 1.00 95.06 75 SER A C 1
ATOM 573 O O . SER A 1 75 ? -0.103 4.671 9.482 1.00 95.06 75 SER A O 1
ATOM 575 N N . ILE A 1 76 ? 0.158 3.853 7.397 1.00 95.81 76 ILE A N 1
ATOM 576 C CA . ILE A 1 76 ? -0.352 2.507 7.680 1.00 95.81 76 ILE A CA 1
ATOM 577 C C . ILE A 1 76 ? 0.807 1.583 8.063 1.00 95.81 76 ILE A C 1
ATOM 579 O O . ILE A 1 76 ? 1.851 1.562 7.406 1.00 95.81 76 ILE A O 1
ATOM 583 N N . ARG A 1 77 ? 0.626 0.815 9.136 1.00 96.19 77 ARG A N 1
ATOM 584 C CA . ARG A 1 77 ? 1.614 -0.104 9.710 1.00 96.19 77 ARG A CA 1
ATOM 585 C C . ARG A 1 77 ? 1.078 -1.525 9.772 1.00 96.19 77 ARG A C 1
ATOM 587 O O . ARG A 1 77 ? -0.105 -1.717 10.016 1.00 96.19 77 ARG A O 1
ATOM 594 N N . ILE A 1 78 ? 1.964 -2.497 9.588 1.00 95.31 78 ILE A N 1
ATOM 595 C CA . ILE A 1 78 ? 1.709 -3.927 9.784 1.00 95.31 78 ILE A CA 1
ATOM 596 C C . ILE A 1 78 ? 2.781 -4.422 10.753 1.00 95.31 78 ILE A C 1
ATOM 598 O O . ILE A 1 78 ? 3.984 -4.326 10.478 1.00 95.31 78 ILE A O 1
ATOM 602 N N . GLY A 1 79 ? 2.355 -4.866 11.935 1.00 91.12 79 GLY A N 1
ATOM 603 C CA . GLY A 1 79 ? 3.264 -5.119 13.051 1.00 91.12 79 GLY A CA 1
ATOM 604 C C . GLY A 1 79 ? 4.106 -3.881 13.390 1.00 91.12 79 GLY A C 1
ATOM 605 O O . GLY A 1 79 ? 3.576 -2.822 13.726 1.00 91.12 79 GLY A O 1
ATOM 606 N N . LYS A 1 80 ? 5.434 -4.007 13.289 1.00 90.50 80 LYS A N 1
ATOM 607 C CA . LYS A 1 80 ? 6.398 -2.942 13.635 1.00 90.50 80 LYS A CA 1
ATOM 608 C C . LYS A 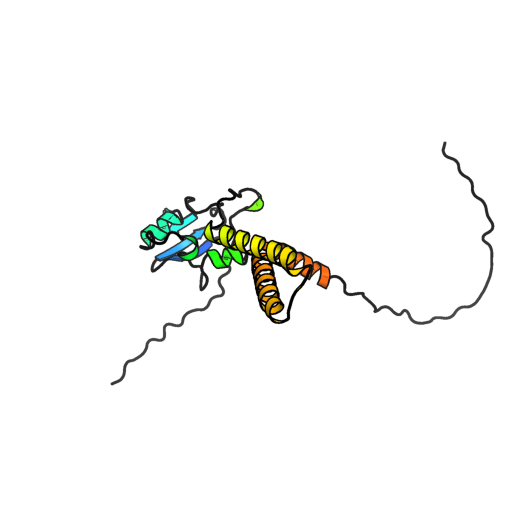1 80 ? 6.773 -2.037 12.450 1.00 90.50 80 LYS A C 1
ATOM 610 O O . LYS A 1 80 ? 7.305 -0.944 12.655 1.00 90.50 80 LYS A O 1
ATOM 615 N N . SER A 1 81 ? 6.465 -2.451 11.223 1.00 92.00 81 SER A N 1
ATOM 616 C CA . SER A 1 81 ? 6.912 -1.787 9.993 1.00 92.00 81 SER A CA 1
ATOM 617 C C . SER A 1 81 ? 5.780 -1.004 9.331 1.00 92.00 81 SER A C 1
ATOM 619 O O . SER A 1 81 ? 4.614 -1.383 9.416 1.00 92.00 81 SER A O 1
ATOM 621 N N . ASN A 1 82 ? 6.106 0.109 8.668 1.00 93.44 82 ASN A N 1
ATOM 622 C CA . ASN A 1 82 ? 5.133 0.810 7.825 1.00 93.44 82 ASN A CA 1
ATOM 623 C C . ASN A 1 82 ? 4.988 0.119 6.460 1.00 93.44 82 ASN A C 1
ATOM 625 O O . ASN A 1 82 ? 5.898 -0.581 6.008 1.00 93.44 82 ASN A O 1
ATOM 629 N N . MET A 1 83 ? 3.844 0.321 5.805 1.00 93.12 83 MET A N 1
ATOM 630 C CA . MET A 1 83 ? 3.525 -0.329 4.536 1.00 93.12 83 MET A CA 1
ATOM 631 C C . MET A 1 83 ? 4.535 0.045 3.444 1.00 93.12 83 MET A C 1
ATOM 633 O O . MET A 1 83 ? 4.937 -0.831 2.689 1.00 93.12 83 MET A O 1
ATOM 637 N N . ARG A 1 84 ? 5.028 1.294 3.393 1.00 91.69 84 ARG A N 1
ATOM 638 C CA . ARG A 1 84 ? 6.091 1.682 2.442 1.00 91.69 84 ARG A CA 1
ATOM 639 C C . ARG A 1 84 ? 7.320 0.781 2.560 1.00 91.69 84 ARG A C 1
ATOM 641 O O . ARG A 1 84 ? 7.742 0.231 1.550 1.00 91.69 84 ARG A O 1
ATOM 648 N N . ALA A 1 85 ? 7.868 0.631 3.762 1.00 88.94 85 ALA A N 1
ATOM 649 C CA . ALA A 1 85 ? 9.075 -0.157 3.982 1.00 88.94 85 ALA A CA 1
ATOM 650 C C . ALA A 1 85 ? 8.861 -1.622 3.577 1.00 88.94 85 ALA A C 1
ATOM 652 O O . ALA A 1 85 ? 9.724 -2.220 2.945 1.00 88.94 85 ALA A O 1
ATOM 653 N N . LEU A 1 86 ? 7.692 -2.189 3.887 1.00 90.56 86 LEU A N 1
ATOM 654 C CA . LEU A 1 86 ? 7.347 -3.558 3.489 1.00 90.56 86 LEU A CA 1
ATOM 655 C C . LEU A 1 86 ? 7.256 -3.716 1.963 1.00 90.56 86 LEU A C 1
ATOM 657 O O . LEU A 1 86 ? 7.728 -4.714 1.423 1.00 90.56 86 LEU A O 1
ATOM 661 N N . MET A 1 87 ? 6.723 -2.707 1.265 1.00 89.88 87 MET A N 1
ATOM 662 C CA . MET A 1 87 ? 6.677 -2.691 -0.201 1.00 89.88 87 MET A CA 1
ATOM 663 C C . MET A 1 87 ? 8.053 -2.533 -0.842 1.00 89.88 87 MET A C 1
ATOM 665 O O . MET A 1 87 ? 8.353 -3.192 -1.832 1.00 89.88 87 MET A O 1
ATOM 669 N N . GLU A 1 88 ? 8.910 -1.693 -0.268 1.00 84.50 88 GLU A N 1
ATOM 670 C CA . GLU A 1 88 ? 10.291 -1.520 -0.730 1.00 84.50 88 GLU A CA 1
ATOM 671 C C . GLU A 1 88 ? 11.119 -2.797 -0.532 1.00 84.50 88 GLU A C 1
ATOM 673 O O . GLU A 1 88 ? 11.905 -3.159 -1.400 1.00 84.50 88 GLU A O 1
ATOM 678 N N . MET A 1 89 ? 10.895 -3.524 0.567 1.00 82.44 89 MET A N 1
ATOM 679 C CA . MET A 1 89 ? 11.531 -4.821 0.831 1.00 82.44 89 MET A CA 1
ATOM 680 C C . MET A 1 89 ? 10.893 -5.990 0.063 1.00 82.44 89 MET A C 1
ATOM 682 O O . MET A 1 89 ? 11.350 -7.121 0.212 1.00 82.44 89 MET A O 1
ATOM 686 N N . LYS A 1 90 ? 9.827 -5.751 -0.718 1.00 83.88 90 LYS A N 1
ATOM 687 C CA . LYS A 1 90 ? 9.017 -6.783 -1.398 1.00 83.88 90 LYS A CA 1
ATOM 688 C C . LYS A 1 90 ? 8.491 -7.885 -0.469 1.00 83.88 90 LYS A C 1
ATOM 690 O O . LYS A 1 90 ? 8.156 -8.978 -0.919 1.00 83.88 90 LYS A O 1
ATOM 695 N N . SER A 1 91 ? 8.391 -7.600 0.828 1.00 86.75 91 SER A N 1
ATOM 696 C CA . SER A 1 91 ? 7.746 -8.494 1.792 1.00 86.75 91 SER A CA 1
ATOM 697 C C . SER A 1 91 ? 6.224 -8.338 1.792 1.00 86.75 91 SER A C 1
ATOM 699 O O . SER A 1 91 ? 5.521 -9.225 2.264 1.00 86.75 91 SER A O 1
ATOM 701 N N . LEU A 1 92 ? 5.726 -7.235 1.226 1.00 89.62 92 LEU A N 1
ATOM 702 C CA . LEU A 1 92 ? 4.328 -6.985 0.893 1.00 89.62 92 LEU A CA 1
ATOM 703 C C . LEU A 1 92 ? 4.270 -6.380 -0.513 1.00 89.62 92 LEU A C 1
ATOM 705 O O . LEU A 1 92 ? 5.000 -5.435 -0.789 1.00 89.62 92 LEU A O 1
ATOM 709 N N . ASP A 1 93 ? 3.382 -6.850 -1.382 1.00 91.06 93 ASP A N 1
ATOM 710 C CA . ASP A 1 93 ? 3.156 -6.230 -2.693 1.00 91.06 93 ASP A CA 1
ATOM 711 C C . ASP A 1 93 ? 1.656 -6.145 -3.002 1.00 91.06 93 ASP A C 1
ATOM 713 O O . ASP A 1 93 ? 0.826 -6.689 -2.269 1.00 91.06 93 ASP A O 1
ATOM 717 N N . PHE A 1 94 ? 1.296 -5.421 -4.060 1.00 92.81 94 PHE A N 1
ATOM 718 C CA . PHE A 1 94 ? -0.071 -5.432 -4.564 1.00 92.81 94 PHE A CA 1
ATOM 719 C C . PHE A 1 94 ? -0.426 -6.804 -5.134 1.00 92.81 94 PHE A C 1
ATOM 721 O O . PHE A 1 94 ? 0.407 -7.495 -5.726 1.00 92.81 94 PHE A O 1
ATOM 728 N N . TYR A 1 95 ? -1.699 -7.162 -5.024 1.00 92.69 95 TYR A N 1
ATOM 729 C CA . TYR A 1 95 ? -2.221 -8.352 -5.665 1.00 92.69 95 TYR A CA 1
ATOM 730 C C . TYR A 1 95 ? -2.023 -8.277 -7.178 1.00 92.69 95 TYR A C 1
ATOM 732 O O . TYR A 1 95 ? -2.445 -7.314 -7.826 1.00 92.69 95 TYR A O 1
ATOM 740 N N . ASN A 1 96 ? -1.368 -9.306 -7.718 1.00 89.81 96 ASN A N 1
ATOM 741 C CA . ASN A 1 96 ? -1.091 -9.473 -9.141 1.00 89.81 96 ASN A CA 1
ATOM 742 C C . ASN A 1 96 ? -0.489 -8.209 -9.803 1.00 89.81 96 ASN A C 1
ATOM 744 O O . ASN A 1 96 ? -0.898 -7.780 -10.886 1.00 89.81 96 ASN A O 1
ATOM 748 N N . HIS A 1 97 ? 0.472 -7.581 -9.115 1.00 90.56 97 HIS A N 1
ATOM 749 C CA . HIS A 1 97 ? 1.052 -6.293 -9.499 1.00 90.56 97 HIS A CA 1
ATOM 750 C C . HIS A 1 97 ? 1.702 -6.298 -10.889 1.00 90.56 97 HIS A C 1
ATOM 752 O O . HIS A 1 97 ? 1.589 -5.304 -11.601 1.00 90.56 97 HIS A O 1
ATOM 758 N N . GLU A 1 98 ? 2.336 -7.401 -11.295 1.00 85.19 98 GLU A N 1
ATOM 759 C CA . GLU A 1 98 ? 2.983 -7.533 -12.610 1.00 85.19 98 GLU A CA 1
ATOM 760 C C . GLU A 1 98 ? 1.997 -7.302 -13.762 1.00 85.19 98 GLU A C 1
ATOM 762 O O . GLU A 1 98 ? 2.329 -6.635 -14.740 1.00 85.19 98 GLU A O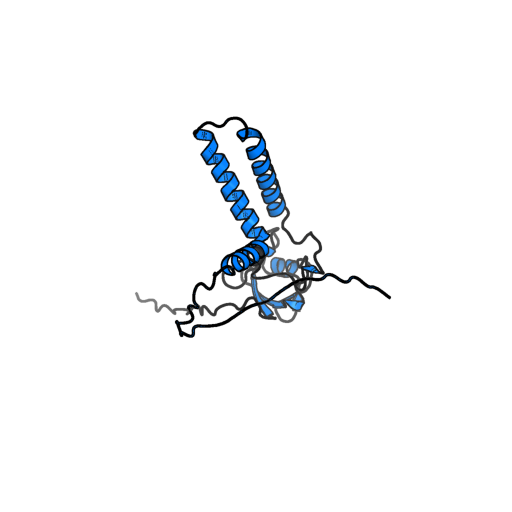 1
ATOM 767 N N . ASN A 1 99 ? 0.759 -7.777 -13.604 1.00 88.56 99 ASN A N 1
ATOM 768 C CA . ASN A 1 99 ? -0.287 -7.664 -14.617 1.00 88.56 99 ASN A CA 1
ATOM 769 C C . ASN A 1 99 ? -1.146 -6.398 -14.458 1.00 88.56 99 ASN A C 1
ATOM 771 O O . ASN A 1 99 ? -1.712 -5.914 -15.436 1.00 88.56 99 ASN A O 1
ATOM 775 N N . TYR A 1 100 ? -1.241 -5.841 -13.244 1.00 85.12 100 TYR A N 1
ATOM 776 C CA . TYR A 1 100 ? -2.142 -4.724 -12.919 1.00 85.12 100 TYR A CA 1
ATOM 777 C C . TYR A 1 100 ? -1.422 -3.484 -12.364 1.00 85.12 100 TYR A C 1
ATOM 779 O O . TYR A 1 100 ? -1.943 -2.753 -11.515 1.00 85.12 100 TYR A O 1
ATOM 787 N N . CYS A 1 101 ? -0.209 -3.204 -12.843 1.00 89.25 101 CYS A N 1
ATOM 788 C CA . CYS A 1 101 ? 0.516 -1.994 -12.470 1.00 89.25 101 CYS A CA 1
ATOM 789 C C . CYS A 1 101 ? -0.023 -0.755 -13.204 1.00 89.25 101 CYS A C 1
ATOM 791 O O . CYS A 1 101 ? -0.098 -0.701 -14.426 1.00 89.25 101 CYS A O 1
ATOM 793 N N . SER A 1 102 ? -0.323 0.302 -12.447 1.00 85.75 102 SER A N 1
ATOM 794 C CA . SER A 1 102 ? -0.750 1.607 -12.979 1.00 85.75 102 SER A CA 1
ATOM 795 C C . SER A 1 102 ? 0.416 2.569 -13.234 1.00 85.75 102 SER A C 1
ATOM 797 O O . SER A 1 102 ? 0.187 3.726 -13.588 1.00 85.75 102 SER A O 1
ATOM 799 N N . ALA A 1 103 ? 1.651 2.146 -12.932 1.00 83.25 103 ALA A N 1
ATOM 800 C CA . ALA A 1 103 ? 2.872 2.959 -12.860 1.00 83.25 103 ALA A CA 1
ATOM 801 C C . ALA A 1 103 ? 2.820 4.165 -11.889 1.00 83.25 103 ALA A C 1
ATOM 803 O O . ALA A 1 103 ? 3.811 4.866 -11.704 1.00 83.25 103 ALA A O 1
ATOM 804 N N . LYS A 1 104 ? 1.692 4.392 -11.202 1.00 81.69 104 LYS A N 1
ATOM 805 C CA . LYS A 1 104 ? 1.489 5.471 -10.214 1.00 81.69 104 LYS A CA 1
ATOM 806 C C . LYS A 1 104 ? 1.574 4.980 -8.767 1.00 81.69 104 LYS A C 1
ATOM 808 O O . LYS A 1 104 ? 1.229 5.706 -7.836 1.00 81.69 104 LYS A O 1
ATOM 813 N N . CYS A 1 105 ? 1.997 3.735 -8.564 1.00 81.38 105 CYS A N 1
ATOM 814 C CA . CYS A 1 105 ? 2.096 3.113 -7.249 1.00 81.38 105 CYS A CA 1
ATOM 815 C C . CYS A 1 105 ? 3.346 3.539 -6.465 1.00 81.38 105 CYS A C 1
ATOM 817 O O . CYS A 1 105 ? 3.366 3.432 -5.235 1.00 81.38 105 CYS A O 1
ATOM 819 N N . GLN A 1 106 ? 4.373 4.042 -7.148 1.00 78.62 106 GLN A N 1
ATOM 820 C CA . GLN A 1 106 ? 5.592 4.555 -6.531 1.00 78.62 106 GLN A CA 1
ATOM 821 C C . GLN A 1 106 ? 5.408 6.008 -6.086 1.00 78.62 106 GLN A C 1
ATOM 823 O O . GLN A 1 106 ? 4.692 6.791 -6.714 1.00 78.62 106 GLN A O 1
ATOM 828 N N . SER A 1 107 ? 6.038 6.392 -4.973 1.00 68.75 107 SER A N 1
ATOM 829 C CA . SER A 1 107 ? 5.960 7.785 -4.527 1.00 68.75 107 SER A CA 1
ATOM 830 C C . SER A 1 107 ? 6.784 8.691 -5.450 1.00 68.75 107 SER A C 1
ATOM 832 O O . SER A 1 107 ? 7.909 8.353 -5.815 1.00 68.75 107 SER A O 1
ATOM 834 N N . ARG A 1 108 ? 6.247 9.872 -5.787 1.00 62.75 108 ARG A N 1
ATOM 835 C CA . ARG A 1 108 ? 6.948 10.874 -6.614 1.00 62.75 108 ARG A CA 1
ATOM 836 C C . ARG A 1 108 ? 8.279 11.318 -5.998 1.00 62.75 108 ARG A C 1
ATOM 838 O O . ARG A 1 108 ? 9.242 11.508 -6.725 1.00 62.75 108 ARG A O 1
ATOM 845 N N . ASN A 1 109 ? 8.345 11.425 -4.669 1.00 61.59 109 ASN A N 1
ATOM 846 C CA . ASN A 1 109 ? 9.572 11.797 -3.956 1.00 61.59 109 ASN A CA 1
ATOM 847 C C . ASN A 1 109 ? 10.649 10.708 -4.052 1.00 61.59 109 ASN A C 1
ATOM 849 O O . ASN A 1 109 ? 11.809 11.028 -4.275 1.00 61.59 109 ASN A O 1
ATOM 853 N N . PHE A 1 110 ? 10.269 9.430 -3.939 1.00 65.00 110 PHE A N 1
ATOM 854 C CA . PHE A 1 110 ? 11.207 8.315 -4.093 1.00 65.00 110 PHE A CA 1
ATOM 855 C C . PHE A 1 110 ? 11.737 8.211 -5.525 1.00 65.00 110 PHE A C 1
ATOM 857 O O . PHE A 1 110 ? 12.942 8.084 -5.717 1.00 65.00 110 PHE A O 1
ATOM 864 N N . MET A 1 111 ? 10.861 8.326 -6.532 1.00 64.31 111 MET A N 1
ATOM 865 C CA . MET A 1 111 ? 11.308 8.338 -7.928 1.00 64.31 111 MET A CA 1
ATOM 866 C C . MET A 1 111 ? 12.207 9.539 -8.227 1.00 64.31 111 MET A C 1
ATOM 868 O O . MET A 1 111 ? 13.240 9.365 -8.856 1.00 64.31 111 MET A O 1
ATOM 872 N N . SER A 1 112 ? 11.870 10.728 -7.721 1.00 62.81 112 SER A N 1
ATOM 873 C CA . SER A 1 112 ? 12.704 11.926 -7.877 1.00 62.81 112 SER A CA 1
ATOM 874 C C . SER A 1 112 ? 14.089 11.751 -7.245 1.00 62.81 112 SER A C 1
ATOM 876 O O . SER A 1 112 ? 15.097 11.997 -7.898 1.00 62.81 112 SER A O 1
ATOM 878 N N . PHE A 1 113 ? 14.161 11.234 -6.013 1.00 71.25 113 PHE A N 1
ATOM 879 C CA . PHE A 1 113 ? 15.434 10.950 -5.348 1.00 71.25 113 PHE A CA 1
ATOM 880 C C . PHE A 1 113 ? 16.258 9.897 -6.098 1.00 71.25 113 PHE A C 1
ATOM 882 O O . PHE A 1 113 ? 17.452 10.090 -6.307 1.00 71.25 113 PHE A O 1
ATOM 889 N N . LYS A 1 114 ? 15.627 8.808 -6.556 1.00 72.44 114 LYS A N 1
ATOM 890 C CA . LYS A 1 114 ? 16.300 7.776 -7.355 1.00 72.44 114 LYS A CA 1
ATOM 891 C C . LYS A 1 114 ? 16.826 8.339 -8.676 1.00 72.44 114 LYS A C 1
ATOM 893 O O . LYS A 1 114 ? 17.955 8.034 -9.048 1.00 72.44 114 LYS A O 1
ATOM 898 N N . ASN A 1 115 ? 16.043 9.172 -9.357 1.00 74.00 115 ASN A N 1
ATOM 899 C CA . ASN A 1 115 ? 16.456 9.819 -10.601 1.00 74.00 115 ASN A CA 1
ATOM 900 C C . ASN A 1 115 ? 17.636 10.763 -10.354 1.00 74.00 115 ASN A C 1
ATOM 902 O O . ASN A 1 115 ? 18.653 10.625 -11.020 1.00 74.00 115 ASN A O 1
ATOM 906 N N . HIS A 1 116 ? 17.559 11.621 -9.333 1.00 77.06 116 HIS A N 1
ATOM 907 C CA . HIS A 1 116 ? 18.644 12.536 -8.974 1.00 77.06 116 HIS A CA 1
ATOM 908 C C . HIS A 1 116 ? 19.923 11.793 -8.558 1.00 77.06 116 HIS A C 1
ATOM 910 O O . HIS A 1 116 ? 21.022 12.212 -8.901 1.00 77.06 116 HIS A O 1
ATOM 916 N N . LEU A 1 117 ? 19.813 10.672 -7.837 1.00 79.19 117 LEU A N 1
ATOM 917 C CA . LEU A 1 117 ? 20.970 9.823 -7.536 1.00 79.19 117 LEU A CA 1
ATOM 918 C C . LEU A 1 117 ? 21.549 9.159 -8.785 1.00 79.19 117 LEU A C 1
ATOM 920 O O . LEU A 1 117 ? 22.763 9.035 -8.896 1.00 79.19 117 LEU A O 1
ATOM 924 N N . THR A 1 118 ? 20.696 8.731 -9.715 1.00 78.38 118 THR A N 1
ATOM 925 C CA . THR A 1 118 ? 21.135 8.132 -10.981 1.00 78.38 118 THR A CA 1
ATOM 926 C C . THR A 1 118 ? 21.854 9.170 -11.842 1.00 78.38 118 THR A C 1
ATOM 928 O O . THR A 1 118 ? 22.934 8.896 -12.350 1.00 78.38 118 THR A O 1
ATOM 931 N N . GLU A 1 119 ? 21.311 10.383 -11.946 1.00 79.06 119 GLU A N 1
ATOM 932 C CA . GLU A 1 119 ? 21.961 11.507 -12.626 1.00 79.06 119 GLU A CA 1
ATOM 933 C C . GLU A 1 119 ? 23.278 11.891 -11.947 1.00 79.06 119 GLU A C 1
ATOM 935 O O . GLU A 1 119 ? 24.284 12.067 -12.625 1.00 79.06 119 GLU A O 1
ATOM 940 N N . ALA A 1 120 ? 23.316 11.972 -10.614 1.00 79.00 120 ALA A N 1
ATOM 941 C CA . ALA A 1 120 ? 24.545 12.249 -9.873 1.00 79.00 120 ALA A CA 1
ATOM 942 C C . ALA A 1 120 ? 25.614 11.165 -10.088 1.00 79.00 120 ALA A C 1
ATOM 944 O O . ALA A 1 120 ? 26.788 11.497 -10.228 1.00 79.00 120 ALA A O 1
ATOM 945 N N . TYR A 1 121 ? 25.218 9.890 -10.155 1.00 77.25 121 TYR A N 1
ATOM 946 C CA . TYR A 1 121 ? 26.115 8.776 -10.460 1.00 77.25 121 TYR A CA 1
ATOM 947 C C . TYR A 1 121 ? 26.695 8.879 -11.879 1.00 77.25 121 TYR A C 1
ATOM 949 O O . TYR A 1 121 ? 27.911 8.839 -12.045 1.00 77.25 121 TYR A O 1
ATOM 957 N N . LEU A 1 122 ? 25.848 9.093 -12.893 1.00 77.56 122 LEU A N 1
ATOM 958 C CA . LEU A 1 122 ? 26.288 9.242 -14.287 1.00 77.56 122 LEU A CA 1
ATOM 959 C C . LEU A 1 122 ? 27.183 10.476 -14.484 1.00 77.56 122 LEU A C 1
ATOM 961 O O . LEU A 1 122 ? 28.186 10.413 -15.192 1.00 77.56 122 LEU A O 1
ATOM 965 N N . ASN A 1 123 ? 26.854 11.589 -13.822 1.00 77.56 123 ASN A N 1
ATOM 966 C CA . ASN A 1 123 ? 27.670 12.801 -13.851 1.00 77.56 123 ASN A CA 1
ATOM 967 C C . ASN A 1 123 ? 29.016 12.605 -13.141 1.00 77.56 123 ASN A C 1
ATOM 969 O O . ASN A 1 123 ? 30.025 13.115 -13.621 1.00 77.56 123 ASN A O 1
ATOM 973 N N . ALA A 1 124 ? 29.057 11.860 -12.031 1.00 69.69 124 ALA A N 1
ATOM 974 C CA . ALA A 1 124 ? 30.308 11.531 -11.354 1.00 69.69 124 ALA A CA 1
ATOM 975 C C . ALA A 1 124 ? 31.224 10.665 -12.237 1.00 69.69 124 ALA A C 1
ATOM 977 O O . ALA A 1 124 ? 32.435 10.875 -12.241 1.00 69.69 124 ALA A O 1
ATOM 978 N N . ASP A 1 125 ? 30.665 9.743 -13.021 1.00 67.00 125 ASP A N 1
ATOM 979 C CA . ASP A 1 125 ? 31.442 8.906 -13.944 1.00 67.00 125 ASP A CA 1
ATOM 980 C C . ASP A 1 125 ? 32.041 9.732 -15.104 1.00 67.00 125 ASP A C 1
ATOM 982 O O . ASP A 1 125 ? 33.209 9.577 -15.460 1.00 67.00 125 ASP A O 1
ATOM 986 N N . LEU A 1 126 ? 31.279 10.702 -15.629 1.00 64.44 126 LEU A N 1
ATOM 987 C CA . LEU A 1 126 ? 31.713 11.598 -16.712 1.00 64.44 126 LEU A CA 1
ATOM 988 C C . LEU A 1 126 ? 32.722 12.679 -16.276 1.00 64.44 126 LEU A C 1
ATOM 990 O O . LEU A 1 126 ? 33.625 13.003 -17.045 1.00 64.44 126 LEU A O 1
ATOM 994 N N . LEU A 1 127 ? 32.588 13.251 -15.072 1.00 53.56 127 LEU A N 1
ATOM 995 C CA . LEU A 1 127 ? 33.472 14.322 -14.573 1.00 53.56 127 LEU A CA 1
ATOM 996 C C . LEU A 1 127 ? 34.787 13.801 -13.980 1.00 53.56 127 LEU A C 1
ATOM 998 O O . LEU A 1 127 ? 35.813 14.467 -14.102 1.00 53.56 127 LEU A O 1
ATOM 1002 N N . TYR A 1 128 ? 34.775 12.618 -13.361 1.00 56.38 128 TYR A N 1
ATOM 1003 C CA . TYR A 1 128 ? 35.937 12.060 -12.657 1.00 56.38 128 TYR A CA 1
ATOM 1004 C C . TYR A 1 128 ? 36.630 10.917 -13.411 1.00 56.38 128 TYR A C 1
ATOM 1006 O O . TYR A 1 128 ? 37.616 10.372 -12.924 1.00 56.38 128 TYR A O 1
ATOM 1014 N N . GLY A 1 129 ? 36.149 10.555 -14.605 1.00 54.34 129 GLY A N 1
ATOM 1015 C CA . GLY A 1 129 ? 36.775 9.551 -15.471 1.00 54.34 129 GLY A CA 1
ATOM 1016 C C . GLY A 1 129 ? 38.089 9.997 -16.129 1.00 54.34 129 GLY A C 1
ATOM 1017 O O . GLY A 1 129 ? 38.801 9.155 -16.668 1.00 54.3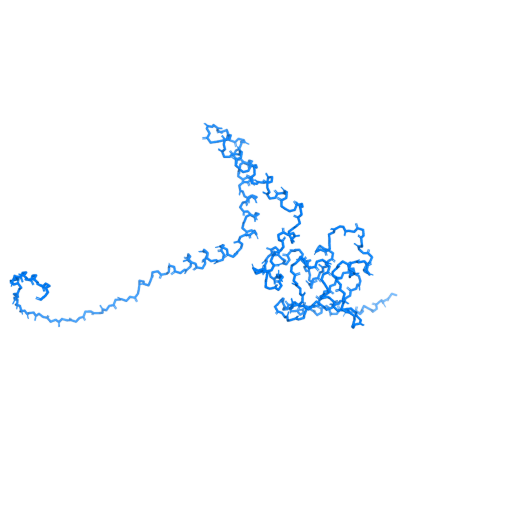4 129 GLY A O 1
ATOM 1018 N N . ALA A 1 130 ? 38.433 11.291 -16.083 1.00 51.09 130 ALA A N 1
ATOM 1019 C CA . ALA A 1 130 ? 39.636 11.818 -16.738 1.00 51.09 130 ALA A CA 1
ATOM 1020 C C . ALA A 1 130 ? 40.695 12.404 -15.785 1.00 51.09 130 ALA A C 1
ATOM 1022 O O . ALA A 1 130 ? 41.871 12.386 -16.136 1.00 51.09 130 ALA A O 1
ATOM 1023 N N . THR A 1 131 ? 40.339 12.881 -14.586 1.00 56.38 131 THR A N 1
ATOM 1024 C CA . THR A 1 131 ? 41.302 13.352 -13.569 1.00 56.38 131 THR A CA 1
ATOM 1025 C C . THR A 1 131 ? 40.640 13.321 -12.183 1.00 56.38 131 THR A C 1
ATOM 1027 O O . THR A 1 131 ? 39.607 13.969 -12.023 1.00 56.38 131 THR A O 1
ATOM 1030 N N . SER A 1 132 ? 41.192 12.662 -11.158 1.00 51.12 132 SER A N 1
ATOM 1031 C CA . SER A 1 132 ? 40.721 12.886 -9.777 1.00 51.12 132 SER A CA 1
ATOM 1032 C C . SER A 1 132 ? 41.847 12.868 -8.746 1.00 51.12 132 SER A C 1
ATOM 1034 O O . SER A 1 132 ? 42.778 12.065 -8.790 1.00 51.12 132 SER A O 1
ATOM 1036 N N . SER A 1 133 ? 41.759 13.836 -7.832 1.00 56.16 133 SER A N 1
ATOM 1037 C CA . SER A 1 133 ? 42.606 13.997 -6.657 1.00 56.16 133 SER A CA 1
ATOM 1038 C C . SER A 1 133 ? 42.033 13.202 -5.473 1.00 56.16 133 SER A C 1
ATOM 1040 O O . SER A 1 133 ? 40.846 12.887 -5.450 1.00 56.16 133 SER A O 1
ATOM 1042 N N . SER A 1 134 ? 42.858 12.912 -4.460 1.00 52.84 134 SER A N 1
ATOM 1043 C CA . SER A 1 134 ? 42.493 12.091 -3.284 1.00 52.84 134 SER A CA 1
ATOM 1044 C C . SER A 1 134 ? 41.227 12.563 -2.538 1.00 52.84 134 SER A C 1
ATOM 1046 O O . SER A 1 134 ? 40.531 11.760 -1.930 1.00 52.84 134 SER A O 1
ATOM 1048 N N . PHE A 1 135 ? 40.885 13.856 -2.614 1.00 46.59 135 PHE A N 1
ATOM 1049 C CA . PHE A 1 135 ? 39.731 14.446 -1.916 1.00 46.59 135 PHE A CA 1
ATOM 1050 C C . PHE A 1 135 ? 38.385 14.243 -2.650 1.00 46.59 135 PHE A C 1
ATOM 1052 O O . PHE A 1 135 ? 37.319 14.495 -2.084 1.00 46.59 135 PHE A O 1
ATOM 1059 N N . ASP A 1 136 ? 38.421 13.798 -3.910 1.00 56.22 136 ASP A N 1
ATOM 1060 C CA . ASP A 1 136 ? 37.243 13.580 -4.759 1.00 56.22 136 ASP A CA 1
ATOM 1061 C C . ASP A 1 136 ? 36.749 12.118 -4.744 1.00 56.22 136 ASP A C 1
ATOM 1063 O O . ASP A 1 136 ? 35.560 11.855 -4.959 1.00 56.22 136 ASP A O 1
ATOM 1067 N N . GLU A 1 137 ? 37.629 11.166 -4.417 1.00 61.25 137 GLU A N 1
ATOM 1068 C CA . GLU A 1 137 ? 37.319 9.729 -4.380 1.00 61.25 137 GLU A CA 1
ATOM 1069 C C . GLU A 1 137 ? 36.307 9.365 -3.279 1.00 61.25 137 GLU A C 1
ATOM 1071 O O . GLU A 1 137 ? 35.419 8.540 -3.505 1.00 61.25 137 GLU A O 1
ATOM 1076 N N . ASP A 1 138 ? 36.339 10.036 -2.122 1.00 66.94 138 ASP A N 1
ATOM 1077 C CA . ASP A 1 138 ? 35.399 9.773 -1.020 1.00 66.94 138 ASP A CA 1
ATOM 1078 C C . ASP A 1 138 ? 33.947 10.125 -1.385 1.00 66.94 138 ASP A C 1
ATOM 1080 O O . ASP A 1 138 ? 33.007 9.401 -1.042 1.00 66.94 138 ASP A O 1
ATOM 1084 N N . LYS A 1 139 ? 33.735 11.220 -2.131 1.00 67.56 139 LYS A N 1
ATOM 1085 C CA . LYS A 1 139 ? 32.394 11.609 -2.603 1.00 67.56 139 LYS A CA 1
ATOM 1086 C C . LYS A 1 139 ? 31.893 10.668 -3.690 1.00 67.56 139 LYS A C 1
ATOM 1088 O O . LYS A 1 139 ? 30.721 10.288 -3.656 1.00 67.56 139 LYS A O 1
ATOM 1093 N N . LYS A 1 140 ? 32.764 10.271 -4.622 1.00 67.62 140 LYS A N 1
ATOM 1094 C CA . LYS A 1 140 ? 32.446 9.284 -5.663 1.00 67.62 140 LYS A CA 1
ATOM 1095 C C . LYS A 1 140 ? 32.066 7.937 -5.041 1.00 67.62 140 LYS A C 1
ATOM 1097 O O . LYS A 1 140 ? 31.014 7.392 -5.372 1.00 67.62 140 LYS A O 1
ATOM 1102 N N . SER A 1 141 ? 32.850 7.466 -4.071 1.00 73.69 141 SER A N 1
ATOM 1103 C CA . SER A 1 141 ? 32.573 6.259 -3.283 1.00 73.69 141 SER A CA 1
ATOM 1104 C C . SER A 1 141 ? 31.244 6.361 -2.523 1.00 73.69 141 SER A C 1
ATOM 1106 O O . SER A 1 141 ? 30.417 5.448 -2.578 1.00 73.69 141 SER A O 1
ATOM 1108 N N . GLY A 1 142 ? 30.964 7.511 -1.899 1.00 76.94 142 GLY A N 1
ATOM 1109 C CA . GLY A 1 142 ? 29.690 7.773 -1.226 1.00 76.94 142 GLY A CA 1
ATOM 1110 C C . GLY A 1 142 ? 28.480 7.732 -2.167 1.00 76.94 142 GLY A C 1
ATOM 1111 O O . GLY A 1 142 ? 27.486 7.069 -1.864 1.00 76.94 142 GLY A O 1
ATOM 1112 N N . ILE A 1 143 ? 28.564 8.389 -3.330 1.00 77.00 143 ILE A N 1
ATOM 1113 C CA . ILE A 1 143 ? 27.502 8.387 -4.352 1.00 77.00 143 ILE A CA 1
ATOM 1114 C C . ILE A 1 143 ? 27.300 6.976 -4.916 1.00 77.00 143 ILE A C 1
ATOM 1116 O O . ILE A 1 143 ? 26.160 6.531 -5.043 1.00 77.00 143 ILE A O 1
ATOM 1120 N N . MET A 1 144 ? 28.380 6.244 -5.197 1.00 74.50 144 MET A N 1
ATOM 1121 C CA . MET A 1 144 ? 28.322 4.878 -5.723 1.00 74.50 144 MET A CA 1
ATOM 1122 C C . MET A 1 144 ? 27.765 3.872 -4.706 1.00 74.50 144 MET A C 1
ATOM 1124 O O . MET A 1 144 ? 26.987 2.987 -5.074 1.00 74.50 144 MET A O 1
ATOM 1128 N N . SER A 1 145 ? 28.088 4.045 -3.422 1.00 77.12 145 SER A N 1
ATOM 1129 C CA . SER A 1 145 ? 27.527 3.258 -2.318 1.00 77.12 145 SER A CA 1
ATOM 1130 C C . SER A 1 145 ? 26.031 3.531 -2.135 1.00 77.12 145 SER A C 1
ATOM 1132 O O . SER A 1 145 ? 25.239 2.594 -2.013 1.00 77.12 145 SER A O 1
ATOM 1134 N N . LEU A 1 146 ? 25.609 4.799 -2.198 1.00 72.88 146 LEU A N 1
ATOM 1135 C CA . LEU A 1 146 ? 24.195 5.180 -2.122 1.00 72.88 146 LEU A CA 1
ATOM 1136 C C . LEU A 1 146 ? 23.400 4.709 -3.344 1.00 72.88 146 LEU A C 1
ATOM 1138 O O . LEU A 1 146 ? 22.296 4.189 -3.182 1.00 72.88 146 LEU A O 1
ATOM 1142 N N . TYR A 1 147 ? 23.951 4.853 -4.553 1.00 77.12 147 TYR A N 1
ATOM 1143 C CA . TYR A 1 147 ? 23.328 4.357 -5.780 1.00 77.12 147 TYR A CA 1
ATOM 1144 C C . TYR A 1 147 ? 23.156 2.841 -5.723 1.00 77.12 147 TYR A C 1
ATOM 1146 O O . TYR A 1 147 ? 22.047 2.354 -5.935 1.00 77.12 147 TYR A O 1
ATOM 1154 N N . SER A 1 148 ? 24.211 2.109 -5.349 1.00 72.06 148 SER A N 1
ATOM 1155 C CA . SER A 1 148 ? 24.148 0.659 -5.153 1.00 72.06 148 SER A CA 1
ATOM 1156 C C . SER A 1 148 ? 23.078 0.299 -4.128 1.00 72.06 148 SER A C 1
ATOM 1158 O O . SER A 1 148 ? 22.151 -0.419 -4.474 1.00 72.06 148 SER A O 1
ATOM 1160 N N . GLN A 1 149 ? 23.074 0.893 -2.931 1.00 70.00 149 GLN A N 1
ATOM 1161 C CA . GLN A 1 149 ? 22.048 0.617 -1.914 1.00 70.00 149 GLN A CA 1
ATOM 1162 C C . GLN A 1 149 ? 20.616 0.903 -2.394 1.00 70.00 149 GLN A C 1
ATOM 1164 O O . GLN A 1 149 ? 19.700 0.125 -2.123 1.00 70.00 149 GLN A O 1
ATOM 1169 N N . VAL A 1 150 ? 20.389 2.009 -3.108 1.00 68.75 150 VAL A N 1
ATOM 1170 C CA . VAL A 1 150 ? 19.062 2.374 -3.636 1.00 68.75 150 VAL A CA 1
ATOM 1171 C C . VAL A 1 150 ? 18.646 1.455 -4.784 1.00 68.75 150 VAL A C 1
ATOM 1173 O O . VAL A 1 150 ? 17.469 1.090 -4.899 1.00 68.75 150 VAL A O 1
ATOM 1176 N N . ASN A 1 151 ? 19.596 1.044 -5.622 1.00 68.62 151 ASN A N 1
ATOM 1177 C CA . ASN A 1 151 ? 19.350 0.158 -6.747 1.00 68.62 151 ASN A CA 1
ATOM 1178 C C . ASN A 1 151 ? 19.179 -1.302 -6.303 1.00 68.62 151 ASN A C 1
ATOM 1180 O O . ASN A 1 151 ? 18.277 -1.964 -6.804 1.00 68.62 151 ASN A O 1
ATOM 1184 N N . GLU A 1 152 ? 19.933 -1.779 -5.311 1.00 63.81 152 GLU A N 1
ATOM 1185 C CA . GLU A 1 152 ? 19.738 -3.077 -4.651 1.00 63.81 152 GLU A CA 1
ATOM 1186 C C . GLU A 1 152 ? 18.378 -3.145 -3.953 1.00 63.81 152 GLU A C 1
ATOM 1188 O O . GLU A 1 152 ? 17.629 -4.104 -4.143 1.00 63.81 152 GLU A O 1
ATOM 1193 N N . ARG A 1 153 ? 17.996 -2.087 -3.223 1.00 60.12 153 ARG A N 1
ATOM 1194 C CA . ARG A 1 153 ? 16.646 -1.966 -2.643 1.00 60.12 153 ARG A CA 1
ATOM 1195 C C . ARG A 1 153 ? 15.554 -2.001 -3.711 1.00 60.12 153 ARG A C 1
ATOM 1197 O O . ARG A 1 153 ? 14.493 -2.565 -3.486 1.00 60.12 153 ARG A O 1
ATOM 1204 N N . SER A 1 154 ? 15.816 -1.443 -4.891 1.00 60.03 154 SER A N 1
ATOM 1205 C CA . SER A 1 154 ? 14.871 -1.478 -6.014 1.00 60.03 154 SER A CA 1
ATOM 1206 C C . SER A 1 154 ? 14.824 -2.842 -6.726 1.00 60.03 154 SER A C 1
ATOM 1208 O O . SER A 1 154 ? 13.763 -3.261 -7.191 1.00 60.03 154 SER A O 1
ATOM 1210 N N . ASN A 1 155 ? 15.961 -3.537 -6.819 1.00 56.03 155 ASN A N 1
ATOM 1211 C CA . ASN A 1 155 ? 16.171 -4.734 -7.640 1.00 56.03 155 ASN A CA 1
ATOM 1212 C C . ASN A 1 155 ? 16.401 -6.007 -6.816 1.00 56.03 155 ASN A C 1
ATOM 1214 O O . ASN A 1 155 ? 16.949 -6.973 -7.336 1.00 56.03 155 ASN A O 1
ATOM 1218 N N . SER A 1 156 ? 15.932 -6.054 -5.566 1.00 58.16 156 SER A N 1
ATOM 1219 C CA . SER A 1 156 ? 16.110 -7.197 -4.654 1.00 58.16 156 SER A CA 1
ATOM 1220 C C . SER A 1 156 ? 15.821 -8.571 -5.292 1.00 58.16 156 SER A C 1
ATOM 1222 O O . SER A 1 156 ? 16.503 -9.536 -4.975 1.00 58.16 156 SER A O 1
ATOM 1224 N N . VAL A 1 157 ? 14.898 -8.655 -6.260 1.00 49.34 157 VAL A N 1
ATOM 1225 C CA . VAL A 1 157 ? 14.609 -9.883 -7.031 1.00 49.34 157 VAL A CA 1
ATOM 1226 C C . VAL A 1 157 ? 15.750 -10.260 -7.981 1.00 49.34 157 VAL A C 1
ATOM 1228 O O . VAL A 1 157 ? 16.156 -11.412 -7.998 1.00 49.34 157 VAL A O 1
ATOM 1231 N N . VAL A 1 158 ? 16.318 -9.308 -8.726 1.00 52.53 158 VAL A N 1
ATOM 1232 C CA . VAL A 1 158 ? 17.479 -9.550 -9.602 1.00 52.53 158 VAL A CA 1
ATOM 1233 C C . VAL A 1 158 ? 18.697 -9.933 -8.763 1.00 52.53 158 VAL A C 1
ATOM 1235 O O . VAL A 1 158 ? 19.409 -10.866 -9.116 1.00 52.53 158 VAL A O 1
ATOM 1238 N N . ASN A 1 159 ? 18.889 -9.299 -7.604 1.00 50.06 159 ASN A N 1
ATOM 1239 C CA . ASN A 1 159 ? 19.989 -9.628 -6.693 1.00 50.06 159 ASN A CA 1
ATOM 1240 C C . ASN A 1 159 ? 19.787 -10.983 -5.997 1.00 50.06 159 ASN A C 1
ATOM 1242 O O . ASN A 1 159 ? 20.749 -11.722 -5.788 1.00 50.06 159 ASN A O 1
ATOM 1246 N N . ALA A 1 160 ? 18.548 -11.353 -5.667 1.00 54.88 160 ALA A N 1
ATOM 1247 C CA . ALA A 1 160 ? 18.212 -12.680 -5.157 1.00 54.88 160 ALA A CA 1
ATOM 1248 C C . ALA A 1 160 ? 18.428 -13.761 -6.229 1.00 54.88 160 ALA A C 1
ATOM 1250 O O . ALA A 1 160 ? 19.019 -14.796 -5.936 1.00 54.88 160 ALA A O 1
ATOM 1251 N N . ILE A 1 161 ? 18.037 -13.506 -7.482 1.00 55.09 161 ILE A N 1
ATOM 1252 C CA . ILE A 1 161 ? 18.286 -14.411 -8.614 1.00 55.09 161 ILE A CA 1
ATOM 1253 C C . ILE A 1 161 ? 19.793 -14.535 -8.879 1.00 55.09 161 ILE A C 1
ATOM 1255 O O . ILE A 1 161 ? 20.298 -15.649 -8.964 1.00 55.09 161 ILE A O 1
ATOM 1259 N N . MET A 1 162 ? 20.536 -13.425 -8.918 1.00 51.81 162 MET A N 1
ATOM 1260 C CA . MET A 1 162 ? 21.986 -13.418 -9.143 1.00 51.81 162 MET A CA 1
ATOM 1261 C C . MET A 1 162 ? 22.754 -14.093 -8.001 1.00 51.81 162 MET A C 1
ATOM 1263 O O . MET A 1 162 ? 23.679 -14.857 -8.247 1.00 51.81 162 MET A O 1
ATOM 1267 N N . SER A 1 163 ? 22.361 -13.870 -6.744 1.00 51.66 163 SER A N 1
ATOM 1268 C CA . SER A 1 163 ? 22.979 -14.552 -5.597 1.00 51.66 163 SER A CA 1
ATOM 1269 C C . SER A 1 163 ? 22.621 -16.036 -5.527 1.00 51.66 163 SER A C 1
ATOM 1271 O O . SER A 1 163 ? 23.444 -16.827 -5.073 1.00 51.66 163 SER A O 1
ATOM 1273 N N . THR A 1 164 ? 21.445 -16.438 -6.012 1.00 56.56 164 THR A N 1
ATOM 1274 C CA . THR A 1 164 ? 21.081 -17.856 -6.170 1.00 56.56 164 THR A CA 1
ATOM 1275 C C . THR A 1 164 ? 21.877 -18.499 -7.309 1.00 56.56 164 THR A C 1
ATOM 1277 O O . THR A 1 164 ? 22.394 -19.598 -7.142 1.00 56.56 164 THR A O 1
ATOM 1280 N N . PHE A 1 165 ? 22.063 -17.788 -8.425 1.00 51.12 165 PHE A N 1
ATOM 1281 C CA . PHE A 1 165 ? 22.883 -18.223 -9.558 1.00 51.12 165 PHE A CA 1
ATOM 1282 C C . PHE A 1 165 ? 24.369 -18.359 -9.181 1.00 51.12 165 PHE A C 1
ATOM 1284 O O . PHE A 1 165 ? 24.984 -19.380 -9.468 1.00 51.12 165 PHE A O 1
ATOM 1291 N N . MET A 1 166 ? 24.927 -17.393 -8.443 1.00 50.34 166 MET A N 1
ATOM 1292 C CA . MET A 1 166 ? 26.313 -17.443 -7.953 1.00 50.34 166 MET A CA 1
ATOM 1293 C C . MET A 1 166 ? 26.527 -18.492 -6.847 1.00 50.34 166 MET A C 1
ATOM 1295 O O . MET A 1 166 ? 27.609 -19.060 -6.753 1.00 50.34 166 MET A O 1
ATOM 1299 N N . LYS A 1 167 ? 25.510 -18.802 -6.028 1.00 51.53 167 LYS A N 1
ATOM 1300 C CA . LYS A 1 167 ? 25.552 -19.929 -5.069 1.00 51.53 167 LYS A CA 1
ATOM 1301 C C . LYS A 1 167 ? 25.378 -21.300 -5.737 1.00 51.53 167 LYS A C 1
ATOM 1303 O O . LYS A 1 167 ? 25.626 -22.310 -5.087 1.00 51.53 167 LYS A O 1
ATOM 1308 N N . GLY A 1 168 ? 24.959 -21.334 -7.004 1.00 44.66 168 GLY A N 1
ATOM 1309 C CA . GLY A 1 168 ? 24.757 -22.549 -7.795 1.00 44.66 168 GLY A CA 1
ATOM 1310 C C . GLY A 1 168 ? 26.015 -23.100 -8.473 1.00 44.66 168 GLY A C 1
ATOM 1311 O O . GLY A 1 168 ? 25.955 -24.196 -9.017 1.00 44.66 168 GLY A O 1
ATOM 1312 N N . GLN A 1 169 ? 27.157 -22.403 -8.429 1.00 45.41 169 GLN A N 1
ATOM 1313 C CA . GLN A 1 169 ? 28.443 -22.963 -8.863 1.00 45.41 169 GLN A CA 1
ATOM 1314 C C . GLN A 1 169 ? 29.196 -23.560 -7.674 1.00 45.41 169 GLN A C 1
ATOM 1316 O O . GLN A 1 169 ? 30.215 -23.038 -7.227 1.00 45.41 169 GLN A O 1
ATOM 1321 N N . LYS A 1 170 ? 28.683 -24.669 -7.142 1.00 38.56 170 LYS A N 1
ATOM 1322 C CA . LYS A 1 170 ? 29.519 -25.600 -6.388 1.00 38.56 170 LYS A CA 1
ATOM 1323 C C . LYS A 1 170 ? 29.998 -26.628 -7.409 1.00 38.56 170 LYS A C 1
ATOM 1325 O O . LYS A 1 170 ? 29.207 -27.437 -7.876 1.00 38.56 170 LYS A O 1
ATOM 1330 N N . PHE A 1 171 ? 31.248 -26.495 -7.849 1.00 38.50 171 PHE A N 1
ATOM 1331 C CA . PHE A 1 171 ? 31.941 -27.566 -8.559 1.00 38.50 171 PHE A CA 1
ATOM 1332 C C . PHE A 1 171 ? 31.950 -28.770 -7.607 1.00 38.50 171 PHE A C 1
ATOM 1334 O O . PHE A 1 171 ? 32.560 -28.701 -6.540 1.00 38.50 171 PHE A O 1
ATOM 1341 N N . ASP A 1 172 ? 31.198 -29.817 -7.944 1.00 38.75 172 ASP A N 1
ATOM 1342 C CA . ASP A 1 172 ? 31.337 -31.139 -7.336 1.00 38.75 172 ASP A CA 1
ATOM 1343 C C . ASP A 1 172 ? 32.685 -31.708 -7.795 1.00 38.75 172 ASP A C 1
ATOM 1345 O O . ASP A 1 172 ? 32.799 -32.337 -8.845 1.00 38.75 172 ASP A O 1
ATOM 1349 N N . GLU A 1 173 ? 33.727 -31.420 -7.020 1.00 48.56 173 GLU A N 1
ATOM 1350 C CA . GLU A 1 173 ? 35.034 -32.066 -7.112 1.00 48.56 173 GLU A CA 1
ATOM 1351 C C . GLU A 1 173 ? 35.116 -33.154 -6.040 1.00 48.56 173 GLU A C 1
ATOM 1353 O O . GLU A 1 173 ? 35.918 -33.082 -5.124 1.00 48.56 173 GLU A O 1
ATOM 1358 N N . ASP A 1 174 ? 34.220 -34.138 -6.124 1.00 43.72 174 ASP A N 1
ATOM 1359 C CA . ASP A 1 174 ? 34.266 -35.347 -5.300 1.00 43.72 174 ASP A CA 1
ATOM 1360 C C . ASP A 1 174 ? 33.632 -36.516 -6.063 1.00 43.72 174 ASP A C 1
ATOM 1362 O O . ASP A 1 174 ? 32.494 -36.921 -5.826 1.00 43.72 174 ASP A O 1
ATOM 1366 N N . LEU A 1 175 ? 34.392 -37.084 -7.002 1.00 37.44 175 LEU A N 1
ATOM 1367 C CA . LEU A 1 175 ? 34.287 -38.509 -7.307 1.00 37.44 175 LEU A CA 1
ATOM 1368 C C . LEU A 1 175 ? 35.609 -39.011 -7.898 1.00 37.44 175 LEU A C 1
ATOM 1370 O O . LEU A 1 175 ? 35.819 -38.997 -9.109 1.00 37.44 175 LEU A O 1
ATOM 1374 N N . MET A 1 176 ? 36.508 -39.468 -7.026 1.00 41.84 176 MET A N 1
ATOM 1375 C CA . MET A 1 176 ? 37.510 -40.458 -7.417 1.00 41.84 176 MET A CA 1
ATOM 1376 C C . MET A 1 176 ? 36.815 -41.820 -7.543 1.00 41.84 176 MET A C 1
ATOM 1378 O O . MET A 1 176 ? 36.212 -42.268 -6.565 1.00 41.84 176 MET A O 1
ATOM 1382 N N . PRO A 1 177 ? 36.927 -42.533 -8.672 1.00 40.47 177 PRO A N 1
ATOM 1383 C CA . PRO A 1 177 ? 36.814 -43.978 -8.678 1.00 40.47 177 PRO A CA 1
ATOM 1384 C C . PRO A 1 177 ? 38.209 -44.582 -8.514 1.00 40.47 177 PRO A C 1
ATOM 1386 O O . PRO A 1 177 ? 39.172 -44.171 -9.161 1.00 40.47 177 PRO A O 1
ATOM 1389 N N . ALA A 1 178 ? 38.274 -45.543 -7.602 1.00 37.25 178 ALA A N 1
ATOM 1390 C CA . ALA A 1 178 ? 39.429 -46.359 -7.297 1.00 37.25 178 ALA A CA 1
ATOM 1391 C C . ALA A 1 178 ? 39.948 -47.138 -8.517 1.00 37.25 178 ALA A C 1
ATOM 1393 O O . ALA A 1 178 ? 39.222 -47.430 -9.465 1.00 37.25 178 ALA A O 1
ATOM 1394 N N . GLU A 1 179 ? 41.227 -47.476 -8.426 1.00 43.56 179 GLU A N 1
ATOM 1395 C CA . GLU A 1 179 ? 41.977 -48.345 -9.320 1.00 43.56 179 GLU A CA 1
ATOM 1396 C C . GLU A 1 179 ? 41.382 -49.765 -9.346 1.00 43.56 179 GLU A C 1
ATOM 1398 O O . GLU A 1 179 ? 41.139 -50.353 -8.292 1.00 43.56 179 GLU A O 1
ATOM 1403 N N . GLU A 1 180 ? 41.209 -50.342 -10.539 1.00 41.88 180 GLU A N 1
ATOM 1404 C CA . GLU A 1 180 ? 41.288 -51.791 -10.738 1.00 41.88 180 GLU A CA 1
ATOM 1405 C C . GLU A 1 180 ? 41.939 -52.120 -12.091 1.00 41.88 180 GLU A C 1
ATOM 1407 O O . GLU A 1 180 ? 41.586 -51.591 -13.148 1.00 41.88 180 GLU A O 1
ATOM 1412 N N . ASP A 1 181 ? 42.965 -52.961 -12.009 1.00 36.69 181 ASP A N 1
ATOM 1413 C CA . ASP A 1 181 ? 43.828 -53.438 -13.079 1.00 36.69 181 ASP A CA 1
ATOM 1414 C C . ASP A 1 181 ? 43.102 -54.326 -14.102 1.00 36.69 181 ASP A C 1
ATOM 1416 O O . ASP A 1 181 ? 42.424 -55.279 -13.726 1.00 36.69 181 ASP A O 1
ATOM 1420 N N . ALA A 1 182 ? 43.382 -54.139 -15.398 1.00 39.75 182 ALA A N 1
ATOM 1421 C CA . ALA A 1 182 ? 43.572 -55.253 -16.336 1.00 39.75 182 ALA A CA 1
ATOM 1422 C C . ALA A 1 182 ? 44.204 -54.790 -17.657 1.00 39.75 182 ALA A C 1
ATOM 1424 O O . ALA A 1 182 ? 43.690 -53.940 -18.383 1.00 39.75 182 ALA A O 1
ATOM 1425 N N . ALA A 1 183 ? 45.333 -55.411 -17.979 1.00 36.44 183 ALA A N 1
ATOM 1426 C CA . ALA A 1 183 ? 46.078 -55.260 -19.213 1.00 36.44 183 ALA A CA 1
ATOM 1427 C C . ALA A 1 183 ? 45.375 -55.886 -20.435 1.00 36.44 183 ALA A C 1
ATOM 1429 O O . ALA A 1 183 ? 44.764 -56.945 -20.336 1.00 36.44 183 ALA A O 1
ATOM 1430 N N . GLY A 1 184 ? 45.646 -55.322 -21.618 1.00 31.56 184 GLY A N 1
ATOM 1431 C CA . GLY A 1 184 ? 45.943 -56.130 -22.805 1.00 31.56 184 GLY 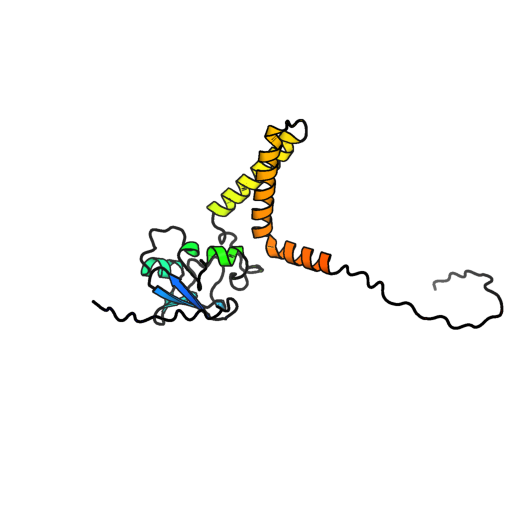A CA 1
ATOM 1432 C C . GLY A 1 184 ? 44.934 -56.140 -23.963 1.00 31.56 184 GLY A C 1
ATOM 1433 O O . GLY A 1 184 ? 43.878 -56.751 -23.891 1.00 31.56 184 GLY A O 1
ATOM 1434 N N . SER A 1 185 ? 45.427 -55.649 -25.107 1.00 35.69 185 SER A N 1
ATOM 1435 C CA . SER A 1 185 ? 45.217 -56.183 -26.469 1.00 35.69 185 SER A CA 1
ATOM 1436 C C . SER A 1 185 ? 44.225 -55.492 -27.432 1.00 35.69 185 SER A C 1
ATOM 1438 O O . SER A 1 185 ? 43.056 -55.833 -27.537 1.00 35.69 185 SER A O 1
ATOM 1440 N N . SER A 1 186 ? 44.829 -54.653 -28.286 1.00 42.09 186 SER A N 1
ATOM 1441 C CA . SER A 1 186 ? 44.818 -54.746 -29.763 1.00 42.09 186 SER A CA 1
ATOM 1442 C C . SER A 1 186 ? 43.647 -54.200 -30.604 1.00 42.09 186 SER A C 1
ATOM 1444 O O . SER A 1 186 ? 42.658 -54.870 -30.858 1.00 42.09 186 SER A O 1
ATOM 1446 N N . ASN A 1 187 ? 43.960 -53.058 -31.233 1.00 37.53 187 ASN A N 1
ATOM 1447 C CA . ASN A 1 187 ? 43.925 -52.762 -32.679 1.00 37.53 187 ASN A CA 1
ATOM 1448 C C . ASN A 1 187 ? 42.593 -52.742 -33.456 1.00 37.53 187 ASN A C 1
ATOM 1450 O O . ASN A 1 187 ? 42.025 -53.780 -33.771 1.00 37.53 187 ASN A O 1
ATOM 1454 N N . SER A 1 188 ? 42.288 -51.550 -33.997 1.00 39.94 188 SER A N 1
ATOM 1455 C CA . SER A 1 188 ? 42.144 -51.250 -35.443 1.00 39.94 188 SER A CA 1
ATOM 1456 C C . SER A 1 188 ? 40.919 -50.375 -35.742 1.00 39.94 188 SER A C 1
ATOM 1458 O O . SER A 1 188 ? 39.798 -50.864 -35.830 1.00 39.94 188 SER A O 1
ATOM 1460 N N . ALA A 1 189 ? 41.146 -49.081 -35.978 1.00 36.25 189 ALA A N 1
ATOM 1461 C CA . ALA A 1 189 ? 40.207 -48.217 -36.688 1.00 36.25 189 ALA A CA 1
ATOM 1462 C C . ALA A 1 189 ? 40.911 -47.678 -37.939 1.00 36.25 189 ALA A C 1
ATOM 1464 O O . ALA A 1 189 ? 41.695 -46.732 -37.874 1.00 36.25 189 ALA A O 1
ATOM 1465 N N . VAL A 1 190 ? 40.646 -48.317 -39.080 1.00 40.41 190 VAL A N 1
ATOM 1466 C CA . VAL A 1 190 ? 40.990 -47.816 -40.414 1.00 40.41 190 VAL A CA 1
ATOM 1467 C C . VAL A 1 190 ? 39.693 -47.440 -41.127 1.00 40.41 190 VAL A C 1
ATOM 1469 O O . VAL A 1 190 ? 38.818 -48.278 -41.297 1.00 40.41 190 VAL A O 1
ATOM 1472 N N . MET A 1 191 ? 39.625 -46.155 -41.491 1.00 36.72 191 MET A N 1
ATOM 1473 C CA . MET A 1 191 ? 38.853 -45.459 -42.533 1.00 36.72 191 MET A CA 1
ATOM 1474 C C . MET A 1 191 ? 37.546 -46.066 -43.092 1.00 36.72 191 MET A C 1
ATOM 1476 O O . MET A 1 191 ? 37.508 -47.188 -43.575 1.00 36.72 191 MET A O 1
ATOM 1480 N N . VAL A 1 192 ? 36.532 -45.214 -43.287 1.00 41.19 192 VAL A N 1
ATOM 1481 C CA . VAL A 1 192 ? 36.232 -44.571 -44.591 1.00 41.19 192 VAL A CA 1
ATOM 1482 C C . VAL A 1 192 ? 34.880 -43.848 -44.500 1.00 41.19 192 VAL A C 1
ATOM 1484 O O . VAL A 1 192 ? 33.858 -44.410 -44.119 1.00 41.19 192 VAL A O 1
ATOM 1487 N N . MET A 1 193 ? 34.891 -42.582 -44.913 1.00 47.06 193 MET A N 1
ATOM 1488 C CA . MET A 1 193 ? 33.722 -41.753 -45.196 1.00 47.06 193 MET A CA 1
ATOM 1489 C C . MET A 1 193 ? 32.805 -42.403 -46.240 1.00 47.06 193 MET A C 1
ATOM 1491 O O . MET A 1 193 ? 33.267 -42.785 -47.317 1.00 47.06 193 MET A O 1
ATOM 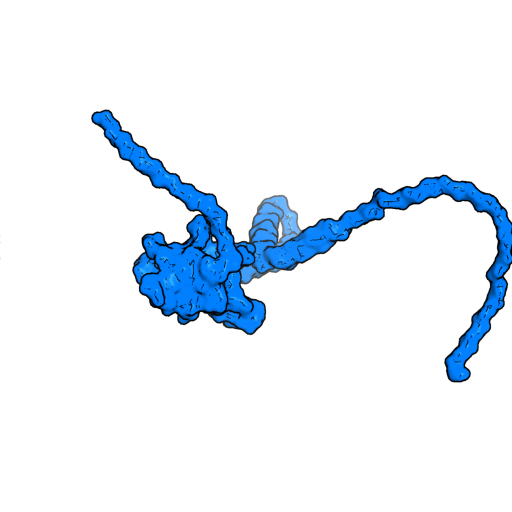1495 N N . LYS A 1 194 ? 31.488 -42.388 -46.015 1.00 41.72 194 LYS A N 1
ATOM 1496 C CA . LYS A 1 194 ? 30.550 -42.376 -47.143 1.00 41.72 194 LYS A CA 1
ATOM 1497 C C . LYS A 1 194 ? 29.265 -41.624 -46.821 1.00 41.72 194 LYS A C 1
ATOM 1499 O O . LYS A 1 194 ? 28.340 -42.128 -46.201 1.00 41.72 194 LYS A O 1
ATOM 1504 N N . ASN A 1 195 ? 29.267 -40.387 -47.301 1.00 41.41 195 ASN A N 1
ATOM 1505 C CA . ASN A 1 195 ? 28.105 -39.573 -47.613 1.00 41.41 195 ASN A CA 1
ATOM 1506 C C . ASN A 1 195 ? 27.087 -40.387 -48.426 1.00 41.41 195 ASN A C 1
ATOM 1508 O O . ASN A 1 195 ? 27.467 -40.945 -49.460 1.00 41.41 195 ASN A O 1
ATOM 1512 N N . ARG A 1 196 ? 25.805 -40.355 -48.043 1.00 37.19 196 ARG A N 1
ATOM 1513 C CA . ARG A 1 196 ? 24.698 -40.299 -49.010 1.00 37.19 196 ARG A CA 1
ATOM 1514 C C . ARG A 1 196 ? 23.357 -39.975 -48.347 1.00 37.19 196 ARG A C 1
ATOM 1516 O O . ARG A 1 196 ? 22.847 -40.739 -47.540 1.00 37.19 196 ARG A O 1
ATOM 1523 N N . MET A 1 197 ? 22.822 -38.820 -48.734 1.00 37.09 197 MET A N 1
ATOM 1524 C CA . MET A 1 197 ? 21.397 -38.502 -48.743 1.00 37.09 197 MET A CA 1
ATOM 1525 C C . MET A 1 197 ? 20.771 -39.098 -50.018 1.00 37.09 197 MET A C 1
ATOM 1527 O O . MET A 1 197 ? 21.439 -39.106 -51.058 1.00 37.09 197 MET A O 1
ATOM 1531 N N . PHE A 1 198 ? 19.492 -39.475 -49.893 1.00 43.34 198 PHE A N 1
ATOM 1532 C CA . PHE A 1 198 ? 18.570 -40.101 -50.859 1.00 43.34 198 PHE A CA 1
ATOM 1533 C C . PHE A 1 198 ? 18.754 -41.600 -51.105 1.00 43.34 198 PHE A C 1
ATOM 1535 O O . PHE A 1 198 ? 19.802 -42.012 -51.654 1.00 43.34 198 PHE A O 1
#

Secondary structure (DSSP, 8-state):
----------------TTSSEEEEEETTEEEEEEGGG--TT-TTS--EEETTEEE-HHHHHHHTT-TT-S-HHHH-EETTEEHHHHHHTTSS--TTTTTS--S--S-HHHHHHHHHHHHHHHHHHHHHSS---HHHHHHHHHHHHHHHHHHHHHHHHHHHHHHHHHHT-------PPPP-------------------

InterPro domains:
  IPR000770 SAND domain [PF01342] (18-92)
  IPR000770 SAND domain [PS50864] (12-93)
  IPR000770 SAND domain [SM00258] (20-93)
  IPR010919 SAND-like domain superfamily [G3DSA:3.10.390.10] (16-109)
  IPR010919 SAND-like domain superfamily [SSF63763] (19-106)

Foldseek 3Di:
DDDDDDDPPPPPDPFQLPDQWAWKDAQHDIWIFRQQQCFPLQQATQGTGDPNDRGGLQVVCVVNVNNVPPCSQQRMDGPPGGNVLCVLQVVGDHNVCVVRPPVPNDDPVLVVVLVVLVVVLVVLCVPPVPDDDPVSVVVNVVSVVVNCVSVCSNPVVVVVVVVVVVVPPPPPPDDDDDDDDDDDDDDDDDDDDDDDDD

Sequence (198 aa):
MSINGADDGGSTTPVDLKAPILEVRCGHLVARLHTEKFVCPGIHQPCIELDGELISPKEFTIRANKDKQKDWKGSIRIGKSNMRALMEMKSLDFYNHENYCSAKCQSRNFMSFKNHLTEAYLNADLLYGATSSSFDEDKKSGIMSLYSQVNERSNSVVNAIMSTFMKGQKFDEDLMPAEEDAAGSSNSAVMVMKNRMF

Organism: NCBI:txid42155

Radius of gyration: 29.67 Å; chains: 1; bounding box: 63×72×99 Å

pLDDT: mean 72.03, std 21.24, range [31.56, 97.75]